Protein AF-S7MGR6-F1 (afdb_monomer)

Mean predicted aligned error: 19.04 Å

Structure (mmCIF, N/CA/C/O backbone):
data_AF-S7MGR6-F1
#
_entry.id   AF-S7MGR6-F1
#
loop_
_atom_site.group_PDB
_atom_site.id
_atom_site.type_symbol
_atom_site.label_atom_id
_atom_site.label_alt_id
_atom_site.label_comp_id
_atom_site.label_asym_id
_atom_site.label_entity_id
_atom_site.label_seq_id
_atom_site.pdbx_PDB_ins_code
_atom_site.Cartn_x
_atom_site.Cartn_y
_atom_site.Cartn_z
_atom_site.occupancy
_atom_site.B_iso_or_equiv
_atom_site.auth_seq_id
_atom_site.auth_comp_id
_atom_site.auth_asym_id
_atom_site.auth_atom_id
_atom_site.pdbx_PDB_model_num
ATOM 1 N N . MET A 1 1 ? 50.965 33.350 26.664 1.00 36.81 1 MET A N 1
ATOM 2 C CA . MET A 1 1 ? 51.340 32.105 25.962 1.00 36.81 1 MET A CA 1
ATOM 3 C C . MET A 1 1 ? 50.049 31.385 25.649 1.00 36.81 1 MET A C 1
ATOM 5 O O . MET A 1 1 ? 49.236 31.197 26.542 1.00 36.81 1 MET A O 1
ATOM 9 N N . SER A 1 2 ? 49.833 31.189 24.361 1.00 43.94 2 SER A N 1
ATOM 10 C CA . SER A 1 2 ? 48.567 30.986 23.668 1.00 43.94 2 SER A CA 1
ATOM 11 C C . SER A 1 2 ? 47.915 29.640 23.978 1.00 43.94 2 SER A C 1
ATOM 13 O O . SER A 1 2 ? 48.596 28.620 23.953 1.00 43.94 2 SER A O 1
ATOM 15 N N . VAL A 1 3 ? 46.600 29.635 24.196 1.00 42.81 3 VAL A N 1
ATOM 16 C CA . VAL A 1 3 ? 45.779 28.426 24.074 1.00 42.81 3 VAL A CA 1
ATOM 17 C C . VAL A 1 3 ? 44.835 28.680 22.910 1.00 42.81 3 VAL A C 1
ATOM 19 O O . VAL A 1 3 ? 44.055 29.630 22.931 1.00 42.81 3 VAL A O 1
ATOM 22 N N . SER A 1 4 ? 45.042 27.902 21.854 1.00 41.16 4 SER A N 1
ATOM 23 C CA . SER A 1 4 ? 44.355 27.983 20.575 1.00 41.16 4 SER A CA 1
ATOM 24 C C . SER A 1 4 ? 42.844 27.862 20.732 1.00 41.16 4 SER A C 1
ATOM 26 O O . SER A 1 4 ? 42.357 26.924 21.359 1.00 41.16 4 SER A O 1
ATOM 28 N N . ASN A 1 5 ? 42.127 28.772 20.077 1.00 40.69 5 ASN A N 1
ATOM 29 C CA . ASN A 1 5 ? 40.757 28.533 19.654 1.00 40.69 5 ASN A CA 1
ATOM 30 C C . ASN A 1 5 ? 40.778 27.344 18.682 1.00 40.69 5 ASN A C 1
ATOM 32 O O . ASN A 1 5 ? 41.432 27.413 17.642 1.00 40.69 5 ASN A O 1
ATOM 36 N N . GLN A 1 6 ? 40.121 26.248 19.051 1.00 48.22 6 GLN A N 1
ATOM 37 C CA . GLN A 1 6 ? 39.640 25.265 18.090 1.00 48.22 6 GLN A CA 1
ATOM 38 C C . GLN A 1 6 ? 38.185 25.614 17.819 1.00 48.22 6 GLN A C 1
ATOM 40 O O . GLN A 1 6 ? 37.335 25.484 18.700 1.00 48.22 6 GLN A O 1
ATOM 45 N N . ASP A 1 7 ? 37.950 26.122 16.615 1.00 42.91 7 ASP A N 1
ATOM 46 C CA . ASP A 1 7 ? 36.630 26.280 16.030 1.00 42.91 7 ASP A CA 1
ATOM 47 C C . ASP A 1 7 ? 35.948 24.905 16.004 1.00 42.91 7 ASP A C 1
ATOM 49 O O . ASP A 1 7 ? 36.397 23.979 15.327 1.00 42.91 7 ASP A O 1
ATOM 53 N N . LEU A 1 8 ? 34.899 24.755 16.810 1.00 47.44 8 LEU A N 1
ATOM 54 C CA . LEU A 1 8 ? 33.955 23.651 16.700 1.00 47.44 8 LEU A CA 1
ATOM 55 C C . LEU A 1 8 ? 32.917 24.069 15.657 1.00 47.44 8 LEU A C 1
ATOM 57 O O . LEU A 1 8 ? 32.054 24.898 15.944 1.00 47.44 8 LEU A O 1
ATOM 61 N N . ASP A 1 9 ? 33.045 23.518 14.450 1.00 44.47 9 ASP A N 1
ATOM 62 C CA . ASP A 1 9 ? 32.018 23.555 13.406 1.00 44.47 9 ASP A CA 1
ATOM 63 C C . ASP A 1 9 ? 30.677 23.050 13.978 1.00 44.47 9 ASP A C 1
ATOM 65 O O . ASP A 1 9 ? 30.620 21.912 14.455 1.00 44.47 9 ASP A O 1
ATOM 69 N N . PRO A 1 10 ? 29.588 23.841 13.948 1.00 49.19 10 PRO A N 1
ATOM 70 C CA . PRO A 1 10 ? 28.302 23.438 14.508 1.00 49.19 10 PRO A CA 1
ATOM 71 C C . PRO A 1 10 ? 27.343 22.852 13.456 1.00 49.19 10 PRO A C 1
ATOM 73 O O . PRO A 1 10 ? 26.135 22.984 13.620 1.00 49.19 10 PRO A O 1
ATOM 76 N N . ASP A 1 11 ? 27.841 22.235 12.378 1.00 50.16 11 ASP A N 1
ATOM 77 C CA . ASP A 1 11 ? 26.990 21.838 11.242 1.00 50.16 11 ASP A CA 1
ATOM 78 C C . ASP A 1 11 ? 27.287 20.423 10.714 1.00 50.16 11 ASP A C 1
ATOM 80 O O . ASP A 1 11 ? 27.671 20.214 9.566 1.00 50.16 11 ASP A O 1
ATOM 84 N N . SER A 1 12 ? 27.140 19.413 11.580 1.00 51.06 12 SER A N 1
ATOM 85 C CA . SER A 1 12 ? 27.026 18.013 11.127 1.00 51.06 12 SER A CA 1
ATOM 86 C C . SER A 1 12 ? 26.047 17.161 11.939 1.00 51.06 12 SER A C 1
ATOM 88 O O . SER A 1 12 ? 26.127 15.936 11.912 1.00 51.06 12 SER A O 1
ATOM 90 N N . THR A 1 13 ? 25.086 17.777 12.636 1.00 54.81 13 THR A N 1
ATOM 91 C CA . THR A 1 13 ? 23.885 17.041 13.056 1.00 54.81 13 THR A CA 1
ATOM 92 C C . THR A 1 13 ? 23.092 16.691 11.809 1.00 54.81 13 THR A C 1
ATOM 94 O O . THR A 1 13 ? 22.413 17.532 11.224 1.00 54.81 13 THR A O 1
ATOM 97 N N . THR A 1 14 ? 23.253 15.448 11.379 1.00 59.56 14 THR A N 1
ATOM 98 C CA . THR A 1 14 ? 22.501 14.803 10.313 1.00 59.56 14 THR A CA 1
ATOM 99 C C . THR A 1 14 ? 21.002 15.020 10.541 1.00 59.56 14 THR A C 1
ATOM 101 O O . THR A 1 14 ? 20.518 14.881 11.660 1.00 59.56 14 THR A O 1
ATOM 104 N N . ASP A 1 15 ? 20.262 15.398 9.494 1.00 59.12 15 ASP A N 1
ATOM 105 C CA . ASP A 1 15 ? 18.811 15.686 9.538 1.00 59.12 15 ASP A CA 1
ATOM 106 C C . ASP A 1 15 ? 18.011 14.533 10.204 1.00 59.12 15 ASP A C 1
ATOM 108 O O . ASP A 1 15 ? 16.996 14.761 10.862 1.00 59.12 15 ASP A O 1
ATOM 112 N N . GLU A 1 16 ? 18.549 13.306 10.129 1.00 61.75 16 GLU A N 1
ATOM 113 C CA . GLU A 1 16 ? 18.080 12.085 10.808 1.00 61.75 16 GLU A CA 1
ATOM 114 C C . GLU A 1 16 ? 18.142 12.134 12.351 1.00 61.75 16 GLU A C 1
ATOM 116 O O . GLU A 1 16 ? 17.256 11.597 13.023 1.00 61.75 16 GLU A O 1
ATOM 121 N N . ASP A 1 17 ? 19.129 12.807 12.949 1.00 63.66 17 ASP A N 1
ATOM 122 C CA . ASP A 1 17 ? 19.229 12.958 14.410 1.00 63.66 17 ASP A CA 1
ATOM 123 C C . ASP A 1 17 ? 18.172 13.940 14.929 1.00 63.66 17 ASP A C 1
ATOM 125 O O . ASP A 1 17 ? 17.599 13.763 16.007 1.00 63.66 17 ASP A O 1
ATOM 129 N N . ILE A 1 18 ? 17.864 14.967 14.132 1.00 72.06 18 ILE A N 1
ATOM 130 C CA . ILE A 1 18 ? 16.850 15.975 14.456 1.00 72.06 18 ILE A CA 1
ATOM 131 C C . ILE A 1 18 ? 15.449 15.369 14.356 1.00 72.06 18 ILE A C 1
ATOM 133 O O . ILE A 1 18 ? 14.597 15.663 15.199 1.00 72.06 18 ILE A O 1
ATOM 137 N N . THR A 1 19 ? 15.183 14.528 13.353 1.00 74.19 19 THR A N 1
ATOM 138 C CA . THR A 1 19 ? 13.904 13.810 13.244 1.00 74.19 19 THR A CA 1
ATOM 139 C C . THR A 1 19 ? 13.717 12.819 14.387 1.00 74.19 19 THR A C 1
ATOM 141 O O . THR A 1 19 ? 12.655 12.823 15.008 1.00 74.19 19 THR A O 1
ATOM 144 N N . THR A 1 20 ? 14.765 12.076 14.749 1.00 81.81 20 THR A N 1
ATOM 145 C CA . THR A 1 20 ? 14.730 11.128 15.875 1.00 81.81 20 THR A CA 1
ATOM 146 C C . THR A 1 20 ? 14.465 11.849 17.202 1.00 81.81 20 THR A C 1
ATOM 148 O O . THR A 1 20 ? 13.579 11.466 17.964 1.00 81.81 20 THR A O 1
ATOM 151 N N . ALA A 1 21 ? 15.150 12.970 17.455 1.00 86.56 21 ALA A N 1
ATOM 152 C CA . ALA A 1 21 ? 14.932 13.778 18.656 1.00 86.56 21 ALA A CA 1
ATOM 153 C C . ALA A 1 21 ? 13.525 14.406 18.713 1.00 86.56 21 ALA A C 1
ATOM 155 O O . ALA A 1 21 ? 12.940 14.539 19.790 1.00 86.56 21 ALA A O 1
ATOM 156 N N . LYS A 1 22 ? 12.954 14.795 17.564 1.00 86.19 22 LYS A N 1
ATOM 157 C CA . LYS A 1 22 ? 11.569 15.292 17.485 1.00 86.19 22 LYS A CA 1
ATOM 158 C C . LYS A 1 22 ? 10.559 14.200 17.822 1.00 86.19 22 LYS A C 1
ATOM 160 O O . LYS A 1 22 ? 9.624 14.472 18.569 1.00 86.19 22 LYS A O 1
ATOM 165 N N . GLU A 1 23 ? 10.743 12.990 17.305 1.00 88.25 23 GLU A N 1
ATOM 166 C CA . GLU A 1 23 ? 9.874 11.847 17.605 1.00 88.25 23 GLU A CA 1
ATOM 167 C C . GLU A 1 23 ? 9.938 11.456 19.086 1.00 88.25 23 GLU A C 1
ATOM 169 O O . GLU A 1 23 ? 8.896 11.255 19.712 1.00 88.25 23 GLU A O 1
ATOM 174 N N . GLU A 1 24 ? 11.130 11.453 19.690 1.00 89.69 24 GLU A N 1
ATOM 175 C CA . GLU A 1 24 ? 11.288 11.243 21.135 1.00 89.69 24 GLU A CA 1
ATOM 176 C C . GLU A 1 24 ? 10.573 12.317 21.967 1.00 89.69 24 GLU A C 1
ATOM 178 O O . GLU A 1 24 ? 9.924 12.003 22.969 1.00 89.69 24 GLU A O 1
ATOM 183 N N . LEU A 1 25 ? 10.654 13.586 21.554 1.00 91.50 25 LEU A N 1
ATOM 184 C CA . LEU A 1 25 ? 9.954 14.684 22.222 1.00 91.50 25 LEU A CA 1
ATOM 185 C C . LEU A 1 25 ? 8.434 14.564 22.098 1.00 91.50 25 LEU A C 1
ATOM 187 O O . LEU A 1 25 ? 7.738 14.786 23.087 1.00 91.50 25 LEU A O 1
ATOM 191 N N . ILE A 1 26 ? 7.922 14.196 20.921 1.00 91.94 26 ILE A N 1
ATOM 192 C CA . ILE A 1 26 ? 6.487 13.973 20.701 1.00 91.94 26 ILE A CA 1
ATOM 193 C C . ILE A 1 26 ? 5.995 12.842 21.601 1.00 91.94 26 ILE A C 1
ATOM 195 O O . ILE A 1 26 ? 5.038 13.036 22.347 1.00 91.94 26 ILE A O 1
ATOM 199 N N . LYS A 1 27 ? 6.702 11.711 21.622 1.00 93.38 27 LYS A N 1
ATOM 200 C CA . LYS A 1 27 ? 6.356 10.573 22.475 1.00 93.38 27 LYS A CA 1
ATOM 201 C C . LYS A 1 27 ? 6.348 10.948 23.959 1.00 93.38 27 LYS A C 1
ATOM 203 O O . LYS A 1 27 ? 5.405 10.639 24.680 1.00 93.38 27 LYS A O 1
ATOM 208 N N . LYS A 1 28 ? 7.371 11.673 24.417 1.00 92.12 28 LYS A N 1
ATOM 209 C CA . LYS A 1 28 ? 7.446 12.162 25.801 1.00 92.12 28 LYS A CA 1
ATOM 210 C C . LYS A 1 28 ? 6.302 13.122 26.136 1.00 92.12 28 LYS A C 1
ATOM 212 O O . LYS A 1 28 ? 5.788 13.113 27.252 1.00 92.12 28 LYS A O 1
ATOM 217 N N . CYS A 1 29 ? 5.916 13.966 25.184 1.00 90.25 29 CYS A N 1
ATOM 218 C CA . CYS A 1 29 ? 4.753 14.828 25.311 1.00 90.25 29 CYS A CA 1
ATOM 219 C C . CYS A 1 29 ? 3.468 14.003 25.459 1.00 90.25 29 CYS A C 1
ATOM 221 O O . CYS A 1 29 ? 2.710 14.262 26.387 1.00 90.25 29 CYS A O 1
ATOM 223 N N . GLU A 1 30 ? 3.238 13.007 24.604 1.00 91.50 30 GLU A N 1
ATOM 224 C CA . GLU A 1 30 ? 2.065 12.122 24.669 1.00 91.50 30 GLU A CA 1
ATOM 225 C C . GLU A 1 30 ? 1.965 11.381 26.010 1.00 91.50 30 GLU A C 1
ATOM 227 O O . GLU A 1 30 ? 0.900 11.364 26.626 1.00 91.50 30 GLU A O 1
ATOM 232 N N . GLU A 1 31 ? 3.079 10.833 26.503 1.00 92.75 31 GLU A N 1
ATOM 233 C CA . GLU A 1 31 ? 3.157 10.190 27.822 1.00 92.75 31 GLU A CA 1
ATOM 234 C C . GLU A 1 31 ? 2.790 11.174 28.944 1.00 92.75 31 GLU A C 1
ATOM 236 O O . GLU A 1 31 ? 1.933 10.886 29.777 1.00 92.75 31 GLU A O 1
ATOM 241 N N . MET A 1 32 ? 3.357 12.381 28.916 1.00 93.19 32 MET A N 1
ATOM 242 C CA . MET A 1 32 ? 3.063 13.425 29.901 1.00 93.19 32 MET A CA 1
ATOM 243 C C . MET A 1 32 ? 1.600 13.897 29.846 1.00 93.19 32 MET A C 1
ATOM 245 O O . MET A 1 32 ? 1.015 14.228 30.879 1.00 93.19 32 MET A O 1
ATOM 249 N N . TRP A 1 33 ? 0.991 13.932 28.656 1.00 91.19 33 TRP A N 1
ATOM 250 C CA . TRP A 1 33 ? -0.432 14.238 28.491 1.00 91.19 33 TRP A CA 1
ATOM 251 C C . TRP A 1 33 ? -1.317 13.149 29.100 1.00 91.19 33 TRP A C 1
ATOM 253 O O . TRP A 1 33 ? -2.279 13.470 29.797 1.00 91.19 33 TRP A O 1
ATOM 263 N N . LYS A 1 34 ? -0.963 11.877 28.899 1.00 92.50 34 LYS A N 1
ATOM 264 C CA . LYS A 1 34 ? -1.665 10.738 29.497 1.00 92.50 34 LYS A CA 1
ATOM 265 C C . LYS A 1 34 ? -1.593 10.762 31.026 1.00 92.50 34 LYS A C 1
ATOM 267 O O . LYS A 1 34 ? -2.620 10.615 31.687 1.00 92.50 34 LYS A O 1
ATOM 272 N N . ASP A 1 35 ? -0.413 11.035 31.580 1.00 92.25 35 ASP A N 1
ATOM 273 C CA . ASP A 1 35 ? -0.226 11.181 33.028 1.00 92.25 35 ASP A CA 1
ATOM 274 C C . ASP A 1 35 ? -1.076 12.335 33.593 1.00 92.25 35 ASP A C 1
ATOM 276 O O . ASP A 1 35 ? -1.637 12.236 34.687 1.00 92.25 35 ASP A O 1
ATOM 280 N N . LEU A 1 36 ? -1.217 13.434 32.841 1.00 93.00 36 LEU A N 1
ATOM 281 C CA . LEU A 1 36 ? -2.046 14.576 33.232 1.00 93.00 36 LEU A CA 1
ATOM 282 C C . LEU A 1 36 ? -3.548 14.240 33.230 1.00 93.00 36 LEU A C 1
ATOM 284 O O . LEU A 1 36 ? -4.275 14.688 34.122 1.00 93.00 36 LEU A O 1
ATOM 288 N N . GLU A 1 37 ? -4.018 13.457 32.257 1.00 92.94 37 GLU A N 1
ATOM 289 C CA . GLU A 1 37 ? -5.401 12.966 32.212 1.00 92.94 37 GLU A CA 1
ATOM 290 C C . GLU A 1 37 ? -5.712 12.044 33.396 1.00 92.94 37 GLU A C 1
ATOM 292 O O . GLU A 1 37 ? -6.731 12.222 34.072 1.00 92.94 37 GLU A O 1
ATOM 297 N N . GLU A 1 38 ? -4.812 11.109 33.702 1.00 92.75 38 GLU A N 1
ATOM 298 C CA . GLU A 1 38 ? -4.957 10.191 34.833 1.00 92.75 38 GLU A CA 1
ATOM 299 C C . GLU A 1 38 ? -4.945 10.942 36.173 1.00 92.75 38 GLU A C 1
ATOM 301 O O . GLU A 1 38 ? -5.799 10.717 37.037 1.00 92.75 38 GLU A O 1
ATOM 306 N N . LEU A 1 39 ? -4.053 11.924 36.321 1.00 93.62 39 LEU A N 1
ATOM 307 C CA . LEU A 1 39 ? -3.992 12.789 37.497 1.00 93.62 39 LEU A CA 1
ATOM 308 C C . LEU A 1 39 ? -5.261 13.644 37.656 1.00 93.62 39 LEU A C 1
ATOM 310 O O . LEU A 1 39 ? -5.761 13.804 38.772 1.00 93.62 39 LEU A O 1
ATOM 314 N N . SER A 1 40 ? -5.821 14.160 36.559 1.00 93.00 40 SER A N 1
ATOM 315 C CA . SER A 1 40 ? -7.093 14.895 36.562 1.00 93.00 40 SER A CA 1
ATOM 316 C C . SER A 1 40 ? -8.253 14.023 37.057 1.00 93.00 40 SER A C 1
ATOM 318 O O . SER A 1 40 ? -9.028 14.445 37.926 1.00 93.00 40 SER A O 1
ATOM 320 N N . LEU A 1 41 ? -8.332 12.778 36.572 1.00 94.69 41 LEU A N 1
ATOM 321 C CA . LEU A 1 41 ? -9.324 11.799 37.016 1.00 94.69 41 LEU A CA 1
ATOM 322 C C . LEU A 1 41 ? -9.186 11.509 38.517 1.00 94.69 41 LEU A C 1
ATOM 324 O O . LEU A 1 41 ? -10.181 11.537 39.247 1.00 94.69 41 LEU A O 1
ATOM 328 N N . LEU A 1 42 ? -7.956 11.296 38.990 1.00 95.00 42 LEU A N 1
ATOM 329 C CA . LEU A 1 42 ? -7.672 11.025 40.399 1.00 95.00 42 LEU A CA 1
ATOM 330 C C . LEU A 1 42 ? -8.081 12.202 41.296 1.00 95.00 42 LEU A C 1
ATOM 332 O O . LEU A 1 42 ? -8.710 12.014 42.337 1.00 95.00 42 LEU A O 1
ATOM 336 N N . ILE A 1 43 ? -7.784 13.436 40.877 1.00 95.31 43 ILE A N 1
ATOM 337 C CA . ILE A 1 43 ? -8.191 14.651 41.596 1.00 95.31 43 ILE A CA 1
ATOM 338 C C . ILE A 1 43 ? -9.715 14.748 41.685 1.00 95.31 43 ILE A C 1
ATOM 340 O O . ILE A 1 43 ? -10.243 15.124 42.735 1.00 95.31 43 ILE A O 1
ATOM 344 N N . MET A 1 44 ? -10.431 14.432 40.604 1.00 95.50 44 MET A N 1
ATOM 345 C CA . MET A 1 44 ? -11.893 14.431 40.609 1.00 95.50 44 MET A CA 1
ATOM 346 C C . MET A 1 44 ? -12.440 13.404 41.607 1.00 95.50 44 MET A C 1
ATOM 348 O O . MET A 1 44 ? -13.289 13.756 42.425 1.00 95.50 44 MET A O 1
ATOM 352 N N . GLN A 1 45 ? -11.907 12.178 41.611 1.00 95.31 45 GLN A N 1
ATOM 353 C CA . GLN A 1 45 ? -12.297 11.137 42.569 1.00 95.31 45 GLN A CA 1
ATOM 354 C C . GLN A 1 45 ? -12.032 11.560 44.017 1.00 95.31 45 GLN A C 1
ATOM 356 O O . GLN A 1 45 ? -12.920 11.451 44.860 1.00 95.31 45 GLN A O 1
ATOM 361 N N . VAL A 1 46 ? -10.849 12.111 44.308 1.00 96.31 46 VAL A N 1
ATOM 362 C CA . VAL A 1 46 ? -10.508 12.610 45.649 1.00 96.31 46 VAL A CA 1
ATOM 363 C C . VAL A 1 46 ? -11.472 13.712 46.085 1.00 96.31 46 VAL A C 1
ATOM 365 O O . VAL A 1 46 ? -11.914 13.715 47.233 1.00 96.31 46 VAL A O 1
ATOM 368 N N . LYS A 1 47 ? -11.847 14.632 45.188 1.00 95.31 47 LYS A N 1
ATOM 369 C CA . LYS A 1 47 ? -12.836 15.679 45.488 1.00 95.31 47 LYS A CA 1
ATOM 370 C C . LYS A 1 47 ? -14.212 15.092 45.806 1.00 95.31 47 LYS A C 1
ATOM 372 O O . LYS A 1 47 ? -14.811 15.518 46.791 1.00 95.31 47 LYS A O 1
ATOM 377 N N . CYS A 1 48 ? -14.685 14.119 45.024 1.00 94.56 48 CYS A N 1
ATOM 378 C CA . CYS A 1 48 ? -15.947 13.418 45.282 1.00 94.56 48 CYS A CA 1
ATOM 379 C C . CYS A 1 48 ? -15.928 12.716 46.645 1.00 94.56 48 CYS A C 1
ATOM 381 O O . CYS A 1 48 ? -16.789 12.982 47.478 1.00 94.56 48 CYS A O 1
ATOM 383 N N . LEU A 1 49 ? -14.892 11.921 46.923 1.00 94.88 49 LEU A N 1
ATOM 384 C CA . LEU A 1 49 ? -14.744 11.203 48.192 1.00 94.88 49 LEU A CA 1
ATOM 385 C C . LEU A 1 49 ? -14.616 12.150 49.391 1.00 94.88 49 LEU A C 1
ATOM 387 O O . LEU A 1 49 ? -15.162 11.888 50.459 1.00 94.88 49 LEU A O 1
ATOM 391 N N . THR A 1 50 ? -13.923 13.280 49.228 1.00 95.56 50 THR A N 1
ATOM 392 C CA . THR A 1 50 ? -13.817 14.302 50.281 1.00 95.56 50 THR A CA 1
ATOM 393 C C . THR A 1 50 ? -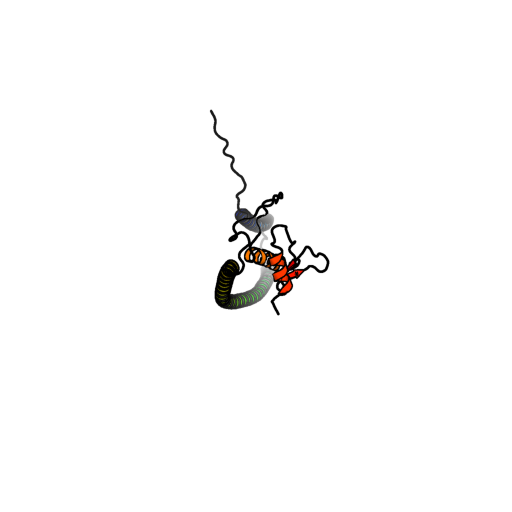15.176 14.943 50.563 1.00 95.56 50 THR A C 1
ATOM 395 O O . THR A 1 50 ? -15.509 15.195 51.723 1.00 95.56 50 THR A O 1
ATOM 398 N N . ALA A 1 51 ? -15.977 15.192 49.521 1.00 93.00 51 ALA A N 1
ATOM 399 C CA . ALA A 1 51 ? -17.332 15.708 49.667 1.00 93.00 51 ALA A CA 1
ATOM 400 C C . ALA A 1 51 ? -18.238 14.698 50.386 1.00 93.00 51 ALA A C 1
ATOM 402 O O . ALA A 1 51 ? -18.887 15.078 51.361 1.00 93.00 51 ALA A O 1
ATOM 403 N N . GLU A 1 52 ? -18.206 13.423 49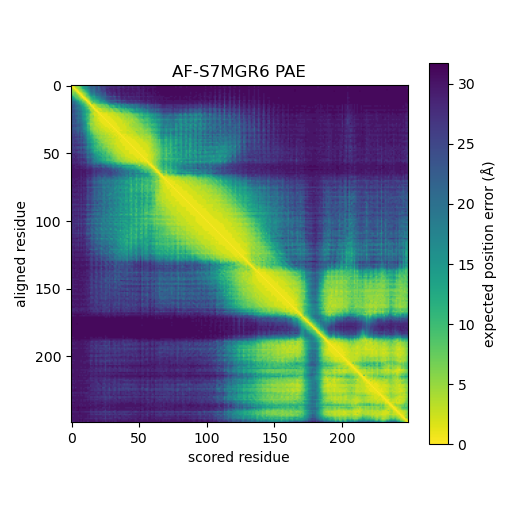.989 1.00 93.94 52 GLU A N 1
ATOM 404 C CA . GLU A 1 52 ? -18.933 12.339 50.663 1.00 93.94 52 GLU A CA 1
ATOM 405 C C . GLU A 1 52 ? -18.532 12.233 52.135 1.00 93.94 52 GLU A C 1
ATOM 407 O O . GLU A 1 52 ? -19.388 12.284 53.011 1.00 93.94 52 GLU A O 1
ATOM 412 N N . LEU A 1 53 ? -17.233 12.176 52.449 1.00 91.88 53 LEU A N 1
ATOM 413 C CA . LEU A 1 53 ? -16.751 12.104 53.832 1.00 91.88 53 LEU A CA 1
ATOM 414 C C . LEU A 1 53 ? -17.243 13.297 54.660 1.00 91.88 53 LEU A C 1
ATOM 416 O O . LEU A 1 53 ? -17.705 13.130 55.788 1.00 91.88 53 LEU A O 1
ATOM 420 N N . SER A 1 54 ? -17.205 14.502 54.086 1.00 90.81 54 SER A N 1
ATOM 421 C CA . SER A 1 54 ? -17.717 15.704 54.747 1.00 90.81 54 SER A CA 1
ATOM 422 C C . SER A 1 54 ? -19.233 15.668 54.980 1.00 90.81 54 SER A C 1
ATOM 424 O O . SER A 1 54 ? -19.714 16.294 55.927 1.00 90.81 54 SER A O 1
ATOM 426 N N . GLN A 1 55 ? -19.981 14.950 54.136 1.00 89.69 55 GLN A N 1
ATOM 427 C CA . GLN A 1 55 ? -21.412 14.710 54.301 1.00 89.69 55 GLN A CA 1
ATOM 428 C C . GLN A 1 55 ? -21.659 13.700 55.426 1.00 89.69 55 GLN A C 1
ATOM 430 O O . GLN A 1 55 ? -22.386 14.024 56.364 1.00 89.69 55 GLN A O 1
ATOM 435 N N . TRP A 1 56 ? -20.977 12.550 55.404 1.00 86.12 56 TRP A N 1
ATOM 436 C CA . TRP A 1 56 ? -21.057 11.526 56.454 1.00 86.12 56 TRP A CA 1
ATOM 437 C C . TRP A 1 56 ? -20.700 12.072 57.840 1.00 86.12 56 TRP A C 1
ATOM 439 O O . TRP A 1 56 ? -21.270 11.662 58.843 1.00 86.12 56 TRP A O 1
ATOM 449 N N . GLN A 1 57 ? -19.773 13.031 57.914 1.00 86.25 57 GLN A N 1
ATOM 450 C CA . GLN A 1 57 ? -19.384 13.664 59.175 1.00 86.25 57 GLN A CA 1
ATOM 451 C C . GLN A 1 57 ? -20.442 14.644 59.720 1.00 86.25 57 GLN A C 1
ATOM 453 O O . GLN A 1 57 ? -20.424 14.963 60.910 1.00 86.25 57 GLN A O 1
ATOM 458 N N . LYS A 1 58 ? -21.338 15.153 58.864 1.00 86.56 58 LYS A N 1
ATOM 459 C CA . LYS A 1 58 ? -22.425 16.077 59.235 1.00 86.56 58 LYS A CA 1
ATOM 460 C C . LYS A 1 58 ? -23.745 15.363 59.508 1.00 86.56 58 LYS A C 1
ATOM 462 O O . LYS A 1 58 ? -24.566 15.905 60.247 1.00 86.56 58 LYS A O 1
ATOM 467 N N . GLU A 1 59 ? -23.963 14.196 58.913 1.00 84.50 59 GLU A N 1
ATOM 468 C CA . GLU A 1 59 ? -25.144 13.380 59.177 1.00 84.50 59 GLU A CA 1
ATOM 469 C C . GLU A 1 59 ? -25.098 12.807 60.599 1.00 84.50 59 GLU A C 1
ATOM 471 O O . GLU A 1 59 ? -24.149 12.146 61.018 1.00 84.50 59 GLU A O 1
ATOM 476 N N . THR A 1 60 ? -26.141 13.086 61.378 1.00 73.88 60 THR A N 1
ATOM 477 C CA . THR A 1 60 ? -26.367 12.414 62.659 1.00 73.88 60 THR A CA 1
ATOM 478 C C . THR A 1 60 ? -26.881 10.998 62.397 1.00 73.88 60 THR A C 1
ATOM 480 O O . THR A 1 60 ? -27.761 10.861 61.547 1.00 73.88 60 THR A O 1
ATOM 483 N N . PRO A 1 61 ? -26.425 9.963 63.131 1.00 74.12 61 PRO A N 1
ATOM 484 C CA . PRO A 1 61 ? -26.908 8.599 62.932 1.00 74.12 61 PRO A CA 1
ATOM 485 C C . PRO A 1 61 ? -28.430 8.539 63.088 1.00 74.12 61 PRO A C 1
ATOM 487 O O . PRO A 1 61 ? -28.957 8.920 64.138 1.00 74.12 61 PRO A O 1
ATOM 490 N N . GLU A 1 62 ? -29.137 8.063 62.064 1.00 66.81 62 GLU A N 1
ATOM 491 C CA . GLU A 1 62 ? -30.571 7.812 62.169 1.00 66.81 62 GLU A CA 1
ATOM 492 C C . GLU A 1 62 ? -30.816 6.710 63.207 1.00 66.81 62 GLU A C 1
ATOM 494 O O . GLU A 1 62 ? -30.343 5.577 63.089 1.00 66.81 62 GLU A O 1
ATOM 499 N N . ILE A 1 63 ? -31.529 7.056 64.279 1.00 70.44 63 ILE A N 1
ATOM 500 C CA . ILE A 1 63 ? -31.891 6.108 65.331 1.00 70.44 63 ILE A CA 1
ATOM 501 C C . ILE A 1 63 ? -32.977 5.195 64.760 1.00 70.44 63 ILE A C 1
ATOM 503 O O . ILE A 1 63 ? -34.052 5.669 64.393 1.00 70.44 63 ILE A O 1
ATOM 507 N N . LEU A 1 64 ? -32.707 3.889 64.701 1.00 66.12 64 LEU A N 1
ATOM 508 C CA . LEU A 1 64 ? -33.664 2.902 64.201 1.00 66.12 64 LEU A CA 1
ATOM 509 C C . LEU A 1 64 ? -34.981 2.971 64.999 1.00 66.12 64 LEU A C 1
ATOM 511 O O . LEU A 1 64 ? -34.960 2.824 66.227 1.00 66.12 64 LEU A O 1
ATOM 515 N N . PRO A 1 65 ? -36.134 3.164 64.332 1.00 67.06 65 PRO A N 1
ATOM 516 C CA . PRO A 1 65 ? -37.429 3.103 64.992 1.00 67.06 65 PRO A CA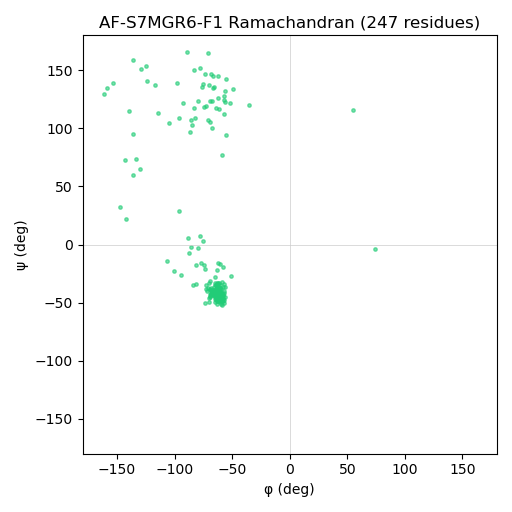 1
ATOM 517 C C . PRO A 1 65 ? -37.641 1.696 65.557 1.00 67.06 65 PRO A C 1
ATOM 519 O O . PRO A 1 65 ? -37.573 0.722 64.819 1.00 67.06 65 PRO A O 1
ATOM 522 N N . LEU A 1 66 ? -37.945 1.569 66.851 1.00 73.50 66 LEU A N 1
ATOM 523 C CA . LEU A 1 66 ? -38.167 0.265 67.500 1.00 73.50 66 LEU A CA 1
ATOM 524 C C . LEU A 1 66 ? -39.536 -0.368 67.159 1.00 73.50 66 LEU A C 1
ATOM 526 O O . LEU A 1 66 ? -39.903 -1.398 67.718 1.00 73.50 66 LEU A O 1
ATOM 530 N N . ASN A 1 67 ? -40.320 0.274 66.286 1.00 81.94 67 ASN A N 1
ATOM 531 C CA . ASN A 1 67 ? -41.623 -0.212 65.848 1.00 81.94 67 ASN A CA 1
ATOM 532 C C . ASN A 1 67 ? -41.443 -1.233 64.714 1.00 81.94 67 ASN A C 1
ATOM 534 O O . ASN A 1 67 ? -40.961 -0.891 63.634 1.00 81.94 67 ASN A O 1
ATOM 538 N N . GLU A 1 68 ? -41.867 -2.472 64.961 1.00 84.69 68 GLU A N 1
ATOM 539 C CA . GLU A 1 68 ? -41.729 -3.607 64.045 1.00 84.69 68 GLU A CA 1
ATOM 540 C C . GLU A 1 68 ? -42.387 -3.371 62.676 1.00 84.69 68 GLU A C 1
ATOM 542 O O . GLU A 1 68 ? -41.813 -3.734 61.650 1.00 84.69 68 GLU A O 1
ATOM 547 N N . GLU A 1 69 ? -43.533 -2.687 62.623 1.00 88.06 69 GLU A N 1
ATOM 548 C CA . GLU A 1 69 ? -44.209 -2.381 61.355 1.00 88.06 69 GLU A CA 1
ATOM 549 C C . GLU A 1 69 ? -43.379 -1.417 60.492 1.00 88.06 69 GLU A C 1
ATOM 551 O O . GLU A 1 69 ? -43.198 -1.646 59.295 1.00 88.06 69 GLU A O 1
ATOM 556 N N . VAL A 1 70 ? -42.798 -0.391 61.123 1.00 86.06 70 VAL A N 1
ATOM 557 C CA . VAL A 1 70 ? -41.943 0.609 60.462 1.00 86.06 70 VAL A CA 1
ATOM 558 C C . VAL A 1 70 ? -40.644 -0.030 59.956 1.00 86.06 70 VAL A C 1
ATOM 560 O O . VAL A 1 70 ? -40.194 0.266 58.849 1.00 86.06 70 VAL A O 1
ATOM 563 N N . LEU A 1 71 ? -40.070 -0.957 60.728 1.00 86.44 71 LEU A N 1
ATOM 564 C CA . LEU A 1 71 ? -38.875 -1.723 60.356 1.00 86.44 71 LEU A CA 1
ATOM 565 C C . LEU A 1 71 ? -39.116 -2.607 59.126 1.00 86.44 71 LEU A C 1
ATOM 567 O O . LEU A 1 71 ? -38.285 -2.647 58.218 1.00 86.44 71 LEU A O 1
ATOM 571 N N . VAL A 1 72 ? -40.267 -3.282 59.059 1.00 89.75 72 VAL A N 1
ATOM 572 C CA . VAL A 1 72 ? -40.637 -4.116 57.905 1.00 89.75 72 VAL A CA 1
ATOM 573 C C . VAL A 1 72 ? -40.865 -3.266 56.655 1.00 89.75 72 VAL A C 1
ATOM 575 O O . VAL A 1 72 ? -40.453 -3.670 55.565 1.00 89.75 72 VAL A O 1
ATOM 578 N N . THR A 1 73 ? -41.509 -2.100 56.777 1.00 89.25 73 THR A N 1
ATOM 579 C CA . THR A 1 73 ? -41.702 -1.198 55.631 1.00 89.25 73 THR A CA 1
ATOM 580 C C . THR A 1 73 ? -40.383 -0.621 55.133 1.00 89.25 73 THR A C 1
ATOM 582 O O . THR A 1 73 ? -40.143 -0.660 53.928 1.00 89.25 73 THR A O 1
ATOM 585 N N . LEU A 1 74 ? -39.506 -0.185 56.044 1.00 88.62 74 LEU A N 1
ATOM 586 C CA . LEU A 1 74 ? -38.187 0.345 55.703 1.00 88.62 74 LEU A CA 1
ATOM 587 C C . LEU A 1 74 ? -37.328 -0.727 55.022 1.00 88.62 74 LEU A C 1
ATOM 589 O O . LEU A 1 74 ? -36.793 -0.495 53.946 1.00 88.62 74 LEU A O 1
ATOM 593 N N . GLY A 1 75 ? -37.273 -1.940 55.582 1.00 89.75 75 GLY A N 1
ATOM 594 C CA . GLY A 1 75 ? -36.538 -3.049 54.972 1.00 89.75 75 GLY A CA 1
ATOM 595 C C . GLY A 1 75 ? -37.033 -3.372 53.558 1.00 89.75 75 GLY A C 1
ATOM 596 O O . GLY A 1 75 ? -36.227 -3.547 52.648 1.00 89.75 75 GLY A O 1
ATOM 597 N N . LYS A 1 76 ? -38.356 -3.402 53.337 1.00 94.75 76 LYS A N 1
ATOM 598 C CA . LYS A 1 76 ? -38.929 -3.596 51.994 1.00 94.75 76 LYS A CA 1
ATOM 599 C C . LYS A 1 76 ? -38.528 -2.485 51.026 1.00 94.75 76 LYS A C 1
ATOM 601 O O . LYS A 1 76 ? -38.241 -2.793 49.873 1.00 94.75 76 LYS A O 1
ATOM 606 N N . GLU A 1 77 ? -38.534 -1.232 51.468 1.00 94.56 77 GLU A N 1
ATOM 607 C CA . GLU A 1 77 ? -38.126 -0.092 50.646 1.00 94.56 77 GLU A CA 1
ATOM 608 C C . GLU A 1 77 ? -36.646 -0.185 50.254 1.00 94.56 77 GLU A C 1
ATOM 610 O O . GLU A 1 77 ? -36.322 -0.096 49.070 1.00 94.56 77 GLU A O 1
ATOM 615 N N . GLU A 1 78 ? -35.763 -0.466 51.211 1.00 93.12 78 GLU A N 1
ATOM 616 C CA . GLU A 1 78 ? -34.325 -0.610 50.963 1.00 93.12 78 GLU A CA 1
ATOM 617 C C . GLU A 1 78 ? -34.016 -1.789 50.028 1.00 93.12 78 GLU A C 1
ATOM 619 O O . GLU A 1 78 ? -33.234 -1.654 49.088 1.00 93.12 78 GLU A O 1
ATOM 624 N N . PHE A 1 79 ? -34.699 -2.930 50.186 1.00 96.50 79 PHE A N 1
ATOM 625 C CA . PHE A 1 79 ? -34.565 -4.042 49.237 1.00 96.50 79 PHE A CA 1
ATOM 626 C C . PHE A 1 79 ? -35.089 -3.700 47.837 1.00 96.50 79 PHE A C 1
ATOM 628 O O . PHE A 1 79 ? -34.553 -4.200 46.848 1.00 96.50 79 PHE A O 1
ATOM 635 N N . GLN A 1 80 ? -36.125 -2.863 47.724 1.00 97.12 80 GLN A N 1
ATOM 636 C CA . GLN A 1 80 ? -36.622 -2.397 46.427 1.00 97.12 80 GLN A CA 1
ATOM 637 C C . GLN A 1 80 ? -35.626 -1.452 45.748 1.00 97.12 80 GLN A C 1
ATOM 639 O O . GLN A 1 80 ? -35.375 -1.630 44.555 1.00 97.12 80 GLN A O 1
ATOM 644 N N . LYS A 1 81 ? -35.023 -0.515 46.495 1.00 96.88 81 LYS A N 1
ATOM 645 C CA . LYS A 1 81 ? -33.944 0.358 45.998 1.00 96.88 81 LYS A CA 1
ATOM 646 C C . LYS A 1 81 ? -32.758 -0.472 45.519 1.00 96.88 81 LYS A C 1
ATOM 648 O O . LYS A 1 81 ? -32.389 -0.385 44.354 1.00 96.88 81 LYS A O 1
ATOM 653 N N . LEU A 1 82 ? -32.267 -1.384 46.363 1.00 96.88 82 LEU A N 1
ATOM 654 C CA . LEU A 1 82 ? -31.157 -2.272 46.016 1.00 96.88 82 LEU A CA 1
ATOM 655 C C . LEU A 1 82 ? -31.454 -3.110 44.766 1.00 96.88 82 LEU A C 1
ATOM 657 O O . LEU A 1 82 ? -30.588 -3.281 43.912 1.00 96.88 82 LEU A O 1
ATOM 661 N N . ARG A 1 83 ? -32.679 -3.632 44.632 1.00 97.69 83 ARG A N 1
ATOM 662 C CA . ARG A 1 83 ? -33.087 -4.378 43.436 1.00 97.69 83 ARG A CA 1
ATOM 663 C C . ARG A 1 83 ? -33.026 -3.506 42.183 1.00 97.69 83 ARG A C 1
ATOM 665 O O . ARG A 1 83 ? -32.524 -3.973 41.166 1.00 97.69 83 ARG A O 1
ATOM 672 N N . HIS A 1 84 ? -33.520 -2.272 42.264 1.00 97.69 84 HIS A N 1
ATOM 673 C CA . HIS A 1 84 ? -33.487 -1.333 41.147 1.00 97.69 84 HIS A CA 1
ATOM 674 C C . HIS A 1 84 ? -32.049 -0.979 40.745 1.00 97.69 84 HIS A C 1
ATOM 676 O O . HIS A 1 84 ? -31.706 -1.056 39.566 1.00 97.69 84 HIS A O 1
ATOM 682 N N . ASP A 1 85 ? -31.189 -0.687 41.721 1.00 97.50 85 ASP A N 1
ATOM 683 C CA . ASP A 1 85 ? -29.780 -0.366 41.480 1.00 97.50 85 ASP A CA 1
ATOM 684 C C . ASP A 1 85 ? -29.036 -1.541 40.832 1.00 97.50 85 ASP A C 1
ATOM 686 O O . ASP A 1 85 ? -28.302 -1.362 39.858 1.00 97.50 85 ASP A O 1
ATOM 690 N N . LEU A 1 86 ? -29.269 -2.769 41.309 1.00 98.00 86 LEU A N 1
ATOM 691 C CA . LEU A 1 86 ? -28.687 -3.972 40.710 1.00 98.00 86 LEU A CA 1
ATOM 692 C C . LEU A 1 86 ? -29.160 -4.196 39.270 1.00 98.00 86 LEU A C 1
ATOM 694 O O . LEU A 1 86 ? -28.371 -4.632 38.434 1.00 98.00 86 LEU A O 1
ATOM 698 N N . GLU A 1 87 ? -30.417 -3.888 38.963 1.00 98.44 87 GLU A N 1
ATOM 699 C CA . GLU A 1 87 ? -30.988 -4.015 37.619 1.00 98.44 87 GLU A CA 1
ATOM 700 C C . GLU A 1 87 ? -30.395 -2.976 36.646 1.00 98.44 87 GLU A C 1
ATOM 702 O O . GLU A 1 87 ? -30.063 -3.306 35.500 1.00 98.44 87 GLU A O 1
ATOM 707 N N . LEU A 1 88 ? -30.155 -1.748 37.122 1.00 97.88 88 LEU A N 1
ATOM 708 C CA . LEU A 1 88 ? -29.430 -0.708 36.384 1.00 97.88 88 LEU A CA 1
ATOM 709 C C . LEU A 1 88 ? -27.976 -1.112 36.110 1.00 97.88 88 LEU A C 1
ATOM 711 O O . LEU A 1 88 ? -27.490 -0.979 34.980 1.00 97.88 88 LEU A O 1
ATOM 715 N N . VAL A 1 89 ? -27.282 -1.642 37.121 1.00 97.81 89 VAL A N 1
ATOM 716 C CA . VAL A 1 89 ? -25.904 -2.132 36.973 1.00 97.81 89 VAL A CA 1
ATOM 717 C C . VAL A 1 89 ? -25.853 -3.302 35.993 1.00 97.81 89 VAL A C 1
ATOM 719 O O . VAL A 1 89 ? -25.011 -3.298 35.094 1.00 97.81 89 VAL A O 1
ATOM 722 N N . LEU A 1 90 ? -26.776 -4.262 36.095 1.00 98.12 90 LEU A N 1
ATOM 723 C CA . LEU A 1 90 ? -26.871 -5.387 35.162 1.00 98.12 90 LEU A CA 1
ATOM 724 C C . LEU A 1 90 ? -27.058 -4.913 33.721 1.00 98.12 90 LEU A C 1
ATOM 726 O O . LEU A 1 90 ? -26.309 -5.339 32.845 1.00 98.12 90 LEU A O 1
ATOM 730 N N . SER A 1 91 ? -27.991 -3.989 33.488 1.00 98.06 91 SER A N 1
ATOM 731 C CA . SER A 1 91 ? -28.253 -3.424 32.156 1.00 98.06 91 SER A CA 1
ATOM 732 C C . SER A 1 91 ? -27.027 -2.691 31.596 1.00 98.06 91 SER A C 1
ATOM 734 O O . SER A 1 91 ? -26.686 -2.803 30.414 1.00 98.06 91 SER A O 1
ATOM 736 N N . THR A 1 92 ? -26.302 -1.976 32.458 1.00 97.38 92 THR A N 1
ATOM 737 C CA . THR A 1 92 ? -25.061 -1.282 32.085 1.00 97.38 92 THR A CA 1
ATOM 738 C C . THR A 1 92 ? -23.947 -2.266 31.727 1.00 97.38 92 THR A C 1
ATOM 740 O O . THR A 1 92 ? -23.226 -2.059 30.755 1.00 97.38 92 THR A O 1
ATOM 743 N N . ILE A 1 93 ? -23.793 -3.353 32.485 1.00 96.81 93 ILE A N 1
ATOM 744 C CA . ILE A 1 93 ? -22.785 -4.383 32.200 1.00 96.81 93 ILE A CA 1
ATOM 745 C C . ILE A 1 93 ? -23.138 -5.139 30.916 1.00 96.81 93 ILE A C 1
ATOM 747 O O . ILE A 1 93 ? -22.264 -5.366 30.085 1.00 96.81 93 ILE A O 1
ATOM 751 N N . GLN A 1 94 ? -24.407 -5.494 30.721 1.00 98.38 94 GLN A N 1
ATOM 752 C CA . GLN A 1 94 ? -24.871 -6.190 29.520 1.00 98.38 94 GLN A CA 1
ATOM 753 C C . GLN A 1 94 ? -24.648 -5.359 28.254 1.00 98.38 94 GLN A C 1
ATOM 755 O O . GLN A 1 94 ? -24.076 -5.865 27.293 1.00 98.38 94 GLN A O 1
ATOM 760 N N . SER A 1 95 ? -25.020 -4.076 28.266 1.00 97.88 95 SER A N 1
ATOM 761 C CA . SER A 1 95 ? -24.771 -3.183 27.124 1.00 97.88 95 SER A CA 1
ATOM 762 C C . SER A 1 95 ? -23.278 -2.987 26.843 1.00 97.88 95 SER A C 1
ATOM 764 O O . SER A 1 95 ? -22.870 -2.996 25.683 1.00 97.88 95 SER A O 1
ATOM 766 N N . LYS A 1 96 ? -22.439 -2.876 27.883 1.00 98.25 96 LYS A N 1
ATOM 767 C CA . LYS A 1 96 ? -20.976 -2.843 27.719 1.00 98.25 96 LYS A CA 1
ATOM 768 C C . LYS A 1 96 ? -20.430 -4.137 27.116 1.00 98.25 96 LYS A C 1
ATOM 770 O O . LYS A 1 96 ? -19.569 -4.065 26.247 1.00 98.25 96 LYS A O 1
ATOM 775 N N . ASN A 1 97 ? -20.922 -5.295 27.550 1.00 98.44 97 ASN A N 1
ATOM 776 C CA . ASN A 1 97 ? -20.494 -6.584 27.010 1.00 98.44 97 ASN A CA 1
ATOM 777 C C . ASN A 1 97 ? -20.876 -6.749 25.538 1.00 98.44 97 ASN A C 1
ATOM 779 O O . ASN A 1 97 ? -20.054 -7.232 24.764 1.00 98.44 97 ASN A O 1
ATOM 783 N N . GLU A 1 98 ? -22.084 -6.336 25.146 1.00 98.44 98 GLU A N 1
ATOM 784 C CA . GLU A 1 98 ? -22.495 -6.398 23.739 1.00 98.44 98 GLU A CA 1
ATOM 785 C C . GLU A 1 98 ? -21.603 -5.499 22.881 1.00 98.44 98 GLU A C 1
ATOM 787 O O . GLU A 1 98 ? -21.053 -5.950 21.882 1.00 98.44 98 GLU A O 1
ATOM 792 N N . LYS A 1 99 ? -21.341 -4.270 23.344 1.00 98.19 99 LYS A N 1
ATOM 793 C CA . LYS A 1 99 ? -20.414 -3.364 22.662 1.00 98.19 99 LYS A CA 1
ATOM 794 C C . LYS A 1 99 ? -19.015 -3.968 22.515 1.00 98.19 99 LYS A C 1
ATOM 796 O O . LYS A 1 99 ? -18.460 -3.940 21.428 1.00 98.19 99 LYS A O 1
ATOM 801 N N . LEU A 1 100 ? -18.451 -4.545 23.578 1.00 98.44 100 LEU A N 1
ATOM 802 C CA . LEU A 1 100 ? -17.129 -5.182 23.514 1.00 98.44 100 LEU A CA 1
ATOM 803 C C . LEU A 1 100 ? -17.087 -6.342 22.517 1.00 98.44 100 LEU A C 1
ATOM 805 O O . LEU A 1 100 ? -16.068 -6.562 21.871 1.00 98.44 100 LEU A O 1
ATOM 809 N N . LYS A 1 101 ? -18.184 -7.085 22.386 1.00 98.44 101 LYS A N 1
ATOM 810 C CA . LYS A 1 101 ? -18.293 -8.175 21.420 1.00 98.44 101 LYS A CA 1
ATOM 811 C C . LYS A 1 101 ? -18.323 -7.651 19.982 1.00 98.44 101 LYS A C 1
ATOM 813 O O . LYS A 1 101 ? -17.637 -8.211 19.133 1.00 98.44 101 LYS A O 1
ATOM 818 N N . GLU A 1 102 ? -19.062 -6.574 19.725 1.00 98.44 102 GLU A N 1
ATOM 819 C CA . GLU A 1 102 ? -19.046 -5.892 18.426 1.00 98.44 102 GLU A CA 1
ATOM 820 C C . GLU A 1 102 ? -17.664 -5.300 18.111 1.00 98.44 102 GLU A C 1
ATOM 822 O O . GLU A 1 102 ? -17.190 -5.407 16.982 1.00 98.44 102 GLU A O 1
ATOM 827 N N . ASP A 1 103 ? -17.011 -4.676 19.097 1.00 98.38 103 ASP A N 1
ATOM 828 C CA . ASP A 1 103 ? -15.660 -4.121 18.967 1.00 98.38 103 ASP A CA 1
ATOM 829 C C . ASP A 1 103 ? -14.659 -5.235 18.605 1.00 98.38 103 ASP A C 1
ATOM 831 O O . ASP A 1 103 ? -13.906 -5.093 17.643 1.00 98.38 103 ASP A O 1
ATOM 835 N N . LEU A 1 104 ? -14.721 -6.376 19.303 1.00 98.44 104 LEU A N 1
ATOM 836 C CA . LEU A 1 104 ? -13.883 -7.550 19.046 1.00 98.44 104 LEU A CA 1
ATOM 837 C C . LEU A 1 104 ? -14.080 -8.110 17.630 1.00 98.44 104 LEU A C 1
ATOM 839 O O . LEU A 1 104 ? -13.110 -8.456 16.961 1.00 98.44 104 LEU A O 1
ATOM 843 N N . GLU A 1 105 ? -15.327 -8.209 17.163 1.00 98.44 105 GLU A N 1
ATOM 844 C CA . GLU A 1 105 ? -15.618 -8.700 15.813 1.00 98.44 105 GLU A CA 1
ATOM 845 C C . GLU A 1 105 ? -15.037 -7.768 14.741 1.00 98.44 105 GLU A C 1
ATOM 847 O O . GLU A 1 105 ? -14.451 -8.239 13.765 1.00 98.44 105 GLU A O 1
ATOM 852 N N . ARG A 1 106 ? -15.124 -6.447 14.946 1.00 98.50 106 ARG A N 1
ATOM 853 C CA . ARG A 1 106 ? -14.511 -5.463 14.042 1.00 98.50 106 ARG A CA 1
ATOM 854 C C . ARG A 1 106 ? -12.987 -5.536 14.049 1.00 98.50 106 ARG A C 1
ATOM 856 O O . ARG A 1 106 ? -12.385 -5.461 12.982 1.00 98.50 106 ARG A O 1
ATOM 863 N N . GLU A 1 107 ? -12.362 -5.695 15.214 1.00 97.94 107 GLU A N 1
ATOM 864 C CA . GLU A 1 107 ? -10.905 -5.861 15.304 1.00 97.94 107 GLU A CA 1
ATOM 865 C C . GLU A 1 107 ? -10.431 -7.141 14.609 1.00 97.94 107 GLU A C 1
ATOM 867 O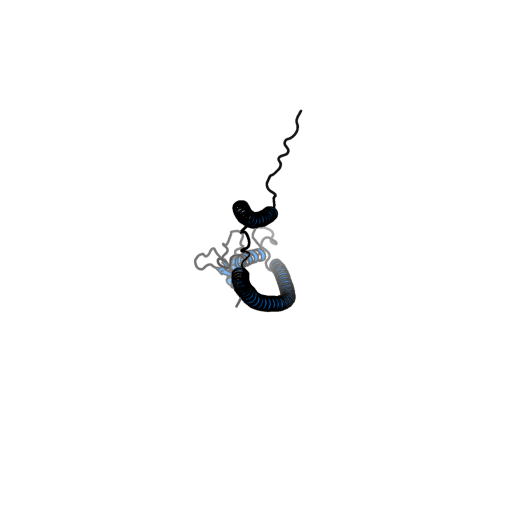 O . GLU A 1 107 ? -9.416 -7.121 13.913 1.00 97.94 107 GLU A O 1
ATOM 872 N N . GLN A 1 108 ? -11.184 -8.236 14.733 1.00 98.25 108 GLN A N 1
ATOM 873 C CA . GLN A 1 108 ? -10.862 -9.482 14.045 1.00 98.25 108 GLN A CA 1
ATOM 874 C C . GLN A 1 108 ? -10.964 -9.334 12.521 1.00 98.25 108 GLN A C 1
ATOM 876 O O . GLN A 1 108 ? -10.057 -9.755 11.809 1.00 98.25 108 GLN A O 1
ATOM 881 N N . GLN A 1 109 ? -12.024 -8.691 12.019 1.00 98.44 109 GLN A N 1
ATOM 882 C CA . GLN A 1 109 ? -12.157 -8.397 10.587 1.00 98.44 109 GLN A CA 1
ATOM 883 C C . GLN A 1 109 ? -10.999 -7.530 10.084 1.00 98.44 109 GLN A C 1
ATOM 885 O O . GLN A 1 109 ? -10.412 -7.821 9.044 1.00 98.44 109 GLN A O 1
ATOM 890 N N . TRP A 1 110 ? -10.623 -6.502 10.847 1.00 98.50 110 TRP A N 1
ATOM 891 C CA . TRP A 1 110 ? -9.492 -5.647 10.504 1.00 98.50 110 TRP A CA 1
ATOM 892 C C . TRP A 1 110 ? -8.173 -6.427 10.451 1.00 98.50 110 TRP A C 1
ATOM 894 O O . TRP A 1 110 ? -7.378 -6.228 9.533 1.00 98.50 110 TRP A O 1
ATOM 904 N N . LEU A 1 111 ? -7.941 -7.347 11.391 1.00 98.31 111 LEU A N 1
ATOM 905 C CA . LEU A 1 111 ? -6.761 -8.213 11.381 1.00 98.31 111 LEU A CA 1
ATOM 906 C C . LEU A 1 111 ? -6.712 -9.092 10.122 1.00 98.31 111 LEU A C 1
ATOM 908 O O . LEU A 1 111 ? -5.659 -9.192 9.487 1.00 98.31 111 LEU A O 1
ATOM 912 N N . ASP A 1 112 ? -7.843 -9.685 9.741 1.00 98.25 112 ASP A N 1
ATOM 913 C CA . ASP A 1 112 ? -7.945 -10.523 8.544 1.00 98.25 112 ASP A CA 1
ATOM 914 C C . ASP A 1 112 ? -7.654 -9.706 7.267 1.00 98.25 112 ASP A C 1
ATOM 916 O O . ASP A 1 112 ? -6.924 -10.160 6.381 1.00 98.25 112 ASP A O 1
ATOM 920 N N . GLU A 1 113 ? -8.154 -8.467 7.191 1.00 98.19 113 GLU A N 1
ATOM 921 C CA . GLU A 1 113 ? -7.848 -7.526 6.104 1.00 98.19 113 GLU A CA 1
ATOM 922 C C . GLU A 1 113 ? -6.355 -7.170 6.053 1.00 98.19 113 GLU A C 1
ATOM 924 O O . GLU A 1 113 ? -5.747 -7.198 4.977 1.00 98.19 113 GLU A O 1
ATOM 929 N N . GLN A 1 114 ? -5.732 -6.875 7.202 1.00 97.94 114 GLN A N 1
ATOM 930 C CA . GLN A 1 114 ? -4.293 -6.595 7.267 1.00 97.94 114 GLN A CA 1
ATOM 931 C C . GLN A 1 114 ? -3.465 -7.787 6.785 1.00 97.94 114 GLN A C 1
ATOM 933 O O . GLN A 1 114 ? -2.484 -7.611 6.056 1.00 97.94 114 GLN A O 1
ATOM 938 N N . GLN A 1 115 ? -3.868 -9.005 7.148 1.00 97.88 115 GLN A N 1
ATOM 939 C CA . GLN A 1 115 ? -3.179 -10.209 6.710 1.00 97.88 115 GLN A CA 1
ATOM 940 C C . GLN A 1 115 ? -3.302 -10.419 5.194 1.00 97.88 115 GLN A C 1
ATOM 942 O O . GLN A 1 115 ? -2.297 -10.705 4.542 1.00 97.88 115 GLN A O 1
ATOM 947 N N . GLN A 1 116 ? -4.479 -10.186 4.604 1.00 98.06 116 GLN A N 1
ATOM 948 C CA . GLN A 1 116 ? -4.646 -10.240 3.146 1.00 98.06 116 GLN A CA 1
ATOM 949 C C . GLN A 1 116 ? -3.781 -9.206 2.418 1.00 98.06 116 GLN A C 1
ATOM 951 O O . GLN A 1 116 ? -3.143 -9.527 1.411 1.00 98.06 116 GLN A O 1
ATOM 956 N N . ILE A 1 117 ? -3.719 -7.971 2.930 1.00 97.75 117 ILE A N 1
ATOM 957 C CA . ILE A 1 117 ? -2.851 -6.928 2.369 1.00 97.75 117 ILE A CA 1
ATOM 958 C C . ILE A 1 117 ? -1.394 -7.393 2.407 1.00 97.75 117 ILE A C 1
ATOM 960 O O . ILE A 1 117 ? -0.698 -7.319 1.392 1.00 97.75 117 ILE A O 1
ATOM 964 N N . PHE A 1 118 ? -0.939 -7.926 3.539 1.00 96.62 118 PHE A N 1
ATOM 965 C CA . PHE A 1 118 ? 0.426 -8.418 3.690 1.00 96.62 118 PHE A CA 1
ATOM 966 C C . PHE A 1 118 ? 0.754 -9.565 2.721 1.00 96.62 118 PHE A C 1
ATOM 968 O O . PHE A 1 118 ? 1.788 -9.533 2.051 1.00 96.62 118 PHE A O 1
ATOM 975 N N . GLU A 1 119 ? -0.143 -10.542 2.578 1.00 97.69 119 GLU A N 1
ATOM 976 C CA . GLU A 1 119 ? 0.007 -11.646 1.624 1.00 97.69 119 GLU A CA 1
ATOM 977 C C . GLU A 1 119 ? 0.069 -11.143 0.173 1.00 97.69 119 GLU A C 1
ATOM 979 O O . GLU A 1 119 ? 0.934 -11.571 -0.600 1.00 97.69 119 GLU A O 1
ATOM 984 N N . SER A 1 120 ? -0.779 -10.173 -0.188 1.00 97.00 120 SER A N 1
ATOM 985 C CA . SER A 1 120 ? -0.761 -9.549 -1.517 1.00 97.00 120 SER A CA 1
ATOM 986 C C . SER A 1 120 ? 0.545 -8.792 -1.791 1.00 97.00 120 SER A C 1
ATOM 988 O O . SER A 1 120 ? 1.105 -8.879 -2.887 1.00 97.00 120 SER A O 1
ATOM 990 N N . LEU A 1 121 ? 1.090 -8.114 -0.777 1.00 96.75 121 LEU A N 1
ATOM 991 C CA . LEU A 1 121 ? 2.345 -7.378 -0.879 1.00 96.75 121 LEU A CA 1
ATOM 992 C C . LEU A 1 121 ? 3.541 -8.324 -1.036 1.00 96.75 121 LEU A C 1
ATOM 994 O O . LEU A 1 121 ? 4.438 -8.051 -1.834 1.00 96.75 121 LEU A O 1
ATOM 998 N N . ILE A 1 122 ? 3.541 -9.458 -0.329 1.00 96.56 122 ILE A N 1
ATOM 999 C CA . ILE A 1 122 ? 4.542 -10.516 -0.516 1.00 96.56 122 ILE A CA 1
ATOM 1000 C C . ILE A 1 122 ? 4.496 -11.051 -1.949 1.00 96.56 122 ILE A C 1
ATOM 1002 O O . ILE A 1 122 ? 5.548 -11.220 -2.573 1.00 96.56 122 ILE A O 1
ATOM 1006 N N . ALA A 1 123 ? 3.301 -11.317 -2.483 1.00 96.00 123 ALA A N 1
ATOM 1007 C CA . ALA A 1 123 ? 3.146 -11.801 -3.852 1.00 96.00 123 ALA A CA 1
ATOM 1008 C C . ALA A 1 123 ? 3.729 -10.804 -4.869 1.00 96.00 123 ALA A C 1
ATOM 1010 O O . ALA A 1 123 ? 4.551 -11.194 -5.702 1.00 96.00 123 ALA A O 1
ATOM 1011 N N . LEU A 1 124 ? 3.396 -9.515 -4.730 1.00 94.88 124 LEU A N 1
ATOM 1012 C CA . LEU A 1 124 ? 3.923 -8.438 -5.575 1.00 94.88 124 LEU A CA 1
ATOM 1013 C C . LEU A 1 124 ? 5.449 -8.318 -5.448 1.00 94.88 124 LEU A C 1
ATOM 1015 O O . LEU A 1 124 ? 6.154 -8.239 -6.454 1.00 94.88 124 LEU A O 1
ATOM 1019 N N . HIS A 1 125 ? 5.990 -8.367 -4.228 1.00 93.31 125 HIS A N 1
ATOM 1020 C CA . HIS A 1 125 ? 7.436 -8.324 -4.001 1.00 93.31 125 HIS A CA 1
ATOM 1021 C C . HIS A 1 125 ? 8.166 -9.468 -4.718 1.00 93.31 125 HIS A C 1
ATOM 1023 O O . HIS A 1 125 ? 9.202 -9.252 -5.352 1.00 93.31 125 HIS A O 1
ATOM 1029 N N . ASN A 1 126 ? 7.627 -10.685 -4.637 1.00 92.81 126 ASN A N 1
ATOM 1030 C CA . ASN A 1 126 ? 8.208 -11.845 -5.302 1.00 92.81 126 ASN A CA 1
ATOM 1031 C C . ASN A 1 126 ? 8.158 -11.706 -6.829 1.00 92.81 126 ASN A C 1
ATOM 1033 O O . ASN A 1 126 ? 9.153 -11.994 -7.497 1.00 92.81 126 ASN A O 1
ATOM 1037 N N . GLU A 1 127 ? 7.049 -11.214 -7.382 1.00 92.69 127 GLU A N 1
ATOM 1038 C CA . GLU A 1 127 ? 6.924 -10.942 -8.817 1.00 92.69 127 GLU A CA 1
ATOM 1039 C C . GLU A 1 127 ? 7.950 -9.900 -9.287 1.00 92.69 127 GLU A C 1
ATOM 1041 O O . GLU A 1 127 ? 8.701 -10.149 -10.235 1.00 92.69 127 GLU A O 1
ATOM 1046 N N . LEU A 1 128 ? 8.070 -8.781 -8.568 1.00 88.56 128 LEU A N 1
ATOM 1047 C CA . LEU A 1 128 ? 9.035 -7.728 -8.881 1.00 88.56 128 LEU A CA 1
ATOM 1048 C C . LEU A 1 128 ? 10.479 -8.236 -8.794 1.00 88.56 128 LEU A C 1
ATOM 1050 O O . LEU A 1 128 ? 11.318 -7.901 -9.630 1.00 88.56 128 LEU A O 1
ATOM 1054 N N . LYS A 1 129 ? 10.786 -9.087 -7.811 1.00 89.94 129 LYS A N 1
ATOM 1055 C CA . LYS A 1 129 ? 12.105 -9.715 -7.683 1.00 89.94 129 LYS A CA 1
ATOM 1056 C C . LYS A 1 129 ? 12.429 -10.587 -8.897 1.00 89.94 129 LYS A C 1
ATOM 1058 O O . LYS A 1 129 ? 13.553 -10.538 -9.397 1.00 89.94 129 LYS A O 1
ATOM 1063 N N . HIS A 1 130 ? 11.462 -11.355 -9.399 1.00 84.44 130 HIS A N 1
ATOM 1064 C CA . HIS A 1 130 ? 11.638 -12.151 -10.615 1.00 84.44 130 HIS A CA 1
ATOM 1065 C C . HIS A 1 130 ? 11.798 -11.284 -11.871 1.00 84.44 130 HIS A C 1
ATOM 1067 O O . HIS A 1 130 ? 12.656 -11.580 -12.712 1.00 84.44 130 HIS A O 1
ATOM 1073 N N . GLN A 1 131 ? 11.036 -10.194 -11.983 1.00 80.81 131 GLN A N 1
ATOM 1074 C CA . GLN A 1 131 ? 11.182 -9.230 -13.075 1.00 80.81 131 GLN A CA 1
ATOM 1075 C C . GLN A 1 131 ? 12.557 -8.562 -13.052 1.00 80.81 131 GLN A C 1
ATOM 1077 O O . GLN A 1 131 ? 13.263 -8.618 -14.052 1.00 80.81 131 GLN A O 1
ATOM 1082 N N . ASN A 1 132 ? 13.010 -8.055 -11.905 1.00 75.50 132 ASN A N 1
ATOM 1083 C CA . ASN A 1 132 ? 14.311 -7.395 -11.772 1.00 75.50 132 ASN A CA 1
ATOM 1084 C C . ASN A 1 132 ? 15.482 -8.341 -12.114 1.00 75.50 132 ASN A C 1
ATOM 1086 O O . ASN A 1 132 ? 16.434 -7.956 -12.789 1.00 75.50 132 ASN A O 1
ATOM 1090 N N . VAL A 1 133 ? 15.399 -9.625 -11.744 1.00 73.56 133 VAL A N 1
ATOM 1091 C CA . VAL A 1 133 ? 16.396 -10.627 -12.172 1.00 73.56 133 VAL A CA 1
ATOM 1092 C C . VAL A 1 133 ? 16.417 -10.783 -13.699 1.00 73.56 133 VAL A C 1
ATOM 1094 O O . VAL A 1 133 ? 17.492 -10.887 -14.298 1.00 73.56 133 VAL A O 1
ATOM 1097 N N . THR A 1 134 ? 15.246 -10.771 -14.335 1.00 76.06 134 THR A N 1
ATOM 1098 C CA . THR A 1 134 ? 15.109 -10.883 -15.794 1.00 76.06 134 THR A CA 1
ATOM 1099 C C . THR A 1 134 ? 15.614 -9.621 -16.499 1.00 76.06 134 THR A C 1
ATOM 1101 O O . THR A 1 134 ? 16.417 -9.718 -17.427 1.00 76.06 134 THR A O 1
ATOM 1104 N N . GLU A 1 135 ? 15.234 -8.442 -16.013 1.00 75.06 135 GLU A N 1
ATOM 1105 C CA . GLU A 1 135 ? 15.679 -7.138 -16.515 1.00 75.06 135 GLU A CA 1
ATOM 1106 C C . GLU A 1 135 ? 17.184 -6.928 -16.332 1.00 75.06 135 GLU A C 1
ATOM 1108 O O . GLU A 1 135 ? 17.864 -6.444 -17.231 1.00 75.06 135 GLU A O 1
ATOM 1113 N N . SER A 1 136 ? 17.758 -7.364 -15.208 1.00 82.62 136 SER A N 1
ATOM 1114 C CA . SER A 1 136 ? 19.205 -7.307 -14.985 1.00 82.62 136 SER A CA 1
ATOM 1115 C C . SER A 1 136 ? 19.970 -8.128 -16.026 1.00 82.62 136 SER A C 1
ATOM 1117 O O . SER A 1 136 ? 21.046 -7.728 -16.480 1.00 82.62 136 SER A O 1
ATOM 1119 N N . ARG A 1 137 ? 19.420 -9.277 -16.438 1.00 83.75 137 ARG A N 1
ATOM 1120 C CA . ARG A 1 137 ? 20.021 -10.120 -17.474 1.00 83.75 137 ARG A CA 1
ATOM 1121 C C . ARG A 1 137 ? 19.928 -9.471 -18.853 1.00 83.75 137 ARG A C 1
ATOM 1123 O O . ARG A 1 137 ? 20.952 -9.372 -19.527 1.00 83.75 137 ARG A O 1
ATOM 1130 N N . THR A 1 138 ? 18.751 -8.998 -19.254 1.00 85.75 138 THR A N 1
ATOM 1131 C CA . THR A 1 138 ? 18.573 -8.331 -20.556 1.00 85.75 138 THR A CA 1
ATOM 1132 C C . THR A 1 138 ? 19.392 -7.044 -20.641 1.00 85.75 138 THR A C 1
ATOM 1134 O O . THR A 1 138 ? 20.020 -6.780 -21.665 1.00 85.75 138 THR A O 1
ATOM 1137 N N . PHE A 1 139 ? 19.485 -6.283 -19.549 1.00 89.06 139 PHE A N 1
ATOM 1138 C CA . PHE A 1 139 ? 20.332 -5.098 -19.459 1.00 89.06 139 PHE A CA 1
ATOM 1139 C C . PHE A 1 139 ? 21.817 -5.432 -19.640 1.00 89.06 139 PHE A C 1
ATOM 1141 O O . PHE A 1 139 ? 22.520 -4.743 -20.380 1.00 89.06 139 PHE A O 1
ATOM 1148 N N . LYS A 1 140 ? 22.307 -6.510 -19.011 1.00 90.81 140 LYS A N 1
ATOM 1149 C CA . LYS A 1 140 ? 23.687 -6.983 -19.214 1.00 90.81 140 LYS A CA 1
ATOM 1150 C C . LYS A 1 140 ? 23.937 -7.366 -20.671 1.00 90.81 140 LYS A C 1
ATOM 1152 O O . LYS A 1 140 ? 24.938 -6.935 -21.231 1.00 90.81 140 LYS A O 1
ATOM 1157 N N . GLU A 1 141 ? 23.020 -8.106 -21.291 1.00 92.81 141 GLU A N 1
ATOM 1158 C CA . GLU A 1 141 ? 23.125 -8.491 -22.705 1.00 92.81 141 GLU A CA 1
ATOM 1159 C C . GLU A 1 141 ? 23.152 -7.266 -23.634 1.00 92.81 141 GLU A C 1
ATOM 1161 O O . GLU A 1 141 ? 23.984 -7.194 -24.540 1.00 92.81 141 GLU A O 1
ATOM 1166 N N . LEU A 1 142 ? 22.298 -6.268 -23.391 1.00 92.75 142 LEU A N 1
ATOM 1167 C CA . LEU A 1 142 ? 22.306 -5.006 -24.138 1.00 92.75 142 LEU A CA 1
ATOM 1168 C C . LEU A 1 142 ? 23.605 -4.222 -23.936 1.00 92.75 142 LEU A C 1
ATOM 1170 O O . LEU A 1 142 ? 24.153 -3.690 -24.899 1.00 92.75 142 LEU A O 1
ATOM 1174 N N . LYS A 1 143 ? 24.129 -4.181 -22.707 1.00 93.94 143 LYS A N 1
ATOM 1175 C CA . LYS A 1 143 ? 25.401 -3.520 -22.397 1.00 93.94 143 LYS A CA 1
ATOM 1176 C C . LYS A 1 143 ? 26.569 -4.172 -23.139 1.00 93.94 143 LYS A C 1
ATOM 1178 O O . LYS A 1 143 ? 27.422 -3.454 -23.655 1.00 93.94 143 LYS A O 1
ATOM 1183 N N . THR A 1 144 ? 26.587 -5.503 -23.228 1.00 95.06 144 THR A N 1
ATOM 1184 C CA . THR A 1 144 ? 27.579 -6.236 -24.027 1.00 95.06 144 THR A CA 1
ATOM 1185 C C . THR A 1 144 ? 27.444 -5.898 -25.507 1.00 95.06 144 THR A C 1
ATOM 1187 O O . THR A 1 144 ? 28.412 -5.444 -26.103 1.00 95.06 144 THR A O 1
ATOM 1190 N N . LYS A 1 145 ? 26.235 -5.983 -26.081 1.00 95.75 145 LYS A N 1
ATOM 1191 C CA . LYS A 1 145 ? 26.006 -5.631 -27.495 1.00 95.75 145 LYS A CA 1
ATOM 1192 C C . LYS A 1 145 ? 26.430 -4.198 -27.824 1.00 95.75 145 LYS A C 1
ATOM 1194 O O . LYS A 1 145 ? 27.003 -3.954 -28.879 1.00 95.75 145 LYS A O 1
ATOM 1199 N N . LEU A 1 146 ? 26.164 -3.245 -26.931 1.00 94.19 146 LEU A N 1
ATOM 1200 C CA . LEU A 1 146 ? 26.595 -1.857 -27.099 1.00 94.19 146 LEU A CA 1
ATOM 1201 C C . LEU A 1 146 ? 28.125 -1.738 -27.123 1.00 94.19 146 LEU A C 1
ATOM 1203 O O . LEU A 1 146 ? 28.668 -0.968 -27.915 1.00 94.19 146 LEU A O 1
ATOM 1207 N N . HIS A 1 147 ? 28.814 -2.486 -26.260 1.00 94.75 147 HIS A N 1
ATOM 1208 C CA . HIS A 1 147 ? 30.271 -2.523 -26.243 1.00 94.75 147 HIS A CA 1
ATOM 1209 C C . HIS A 1 147 ? 30.832 -3.108 -27.544 1.00 94.75 147 HIS A C 1
ATOM 1211 O O . HIS A 1 147 ? 31.688 -2.472 -28.154 1.00 94.75 147 HIS A O 1
ATOM 1217 N N . ASP A 1 148 ? 30.277 -4.225 -28.019 1.00 95.19 148 ASP A N 1
ATOM 1218 C CA . ASP A 1 148 ? 30.687 -4.871 -29.272 1.00 95.19 148 ASP A CA 1
ATOM 1219 C C . ASP A 1 148 ? 30.509 -3.931 -30.476 1.00 95.19 148 ASP A C 1
ATOM 1221 O O . ASP A 1 148 ? 31.393 -3.806 -31.324 1.00 95.19 148 ASP A O 1
ATOM 1225 N N . VAL A 1 149 ? 29.384 -3.206 -30.537 1.00 94.75 149 VAL A N 1
ATOM 1226 C CA . VAL A 1 149 ? 29.127 -2.201 -31.584 1.00 94.75 149 VAL A CA 1
ATOM 1227 C C . VAL A 1 149 ? 30.131 -1.051 -31.509 1.00 94.75 149 VAL A C 1
ATOM 1229 O O . VAL A 1 149 ? 30.600 -0.574 -32.543 1.00 94.75 149 VAL A O 1
ATOM 1232 N N . LYS A 1 150 ? 30.484 -0.603 -30.300 1.00 91.81 150 LYS A N 1
ATOM 1233 C CA . LYS A 1 150 ? 31.479 0.458 -30.110 1.00 91.81 150 LYS A CA 1
ATOM 1234 C C . LYS A 1 150 ? 32.866 0.010 -30.575 1.00 91.81 150 LYS A C 1
ATOM 1236 O O . LYS A 1 150 ? 33.520 0.759 -31.294 1.00 91.81 150 LYS A O 1
ATOM 1241 N N . GLU A 1 151 ? 33.278 -1.203 -30.217 1.00 94.50 151 GLU A N 1
ATOM 1242 C CA . GLU A 1 151 ? 34.557 -1.778 -30.641 1.00 94.50 151 GLU A CA 1
ATOM 1243 C C . GLU A 1 151 ? 34.601 -1.974 -32.164 1.00 94.50 151 GLU A C 1
ATOM 1245 O O . GLU A 1 151 ? 35.594 -1.644 -32.812 1.00 94.50 151 GLU A O 1
ATOM 1250 N N . TYR A 1 152 ? 33.507 -2.455 -32.761 1.00 94.25 152 TYR A N 1
ATOM 1251 C CA . TYR A 1 152 ? 33.393 -2.583 -34.212 1.00 94.25 152 TYR A CA 1
ATOM 1252 C C . TYR A 1 152 ? 33.495 -1.226 -34.922 1.00 94.25 152 TYR A C 1
ATOM 1254 O O . TYR A 1 152 ? 34.233 -1.109 -35.899 1.00 94.25 152 TYR A O 1
ATOM 1262 N N . LYS A 1 153 ? 32.810 -0.188 -34.415 1.00 88.38 153 LYS A N 1
ATOM 1263 C CA . LYS A 1 153 ? 32.915 1.185 -34.939 1.00 88.38 153 LYS A CA 1
ATOM 1264 C C . LYS A 1 153 ? 34.359 1.688 -34.892 1.00 88.38 153 LYS A C 1
ATOM 1266 O O . LYS A 1 153 ? 34.825 2.261 -35.870 1.00 88.38 153 LYS A O 1
ATOM 1271 N N . GLU A 1 154 ? 35.053 1.493 -33.775 1.00 90.44 154 GLU A N 1
ATOM 1272 C CA . GLU A 1 154 ? 36.438 1.942 -33.606 1.00 90.44 154 GLU A CA 1
ATOM 1273 C C . GLU A 1 154 ? 37.381 1.234 -34.584 1.00 90.44 154 GLU A C 1
ATOM 1275 O O . GLU A 1 154 ? 38.113 1.898 -35.314 1.00 90.44 154 GLU A O 1
ATOM 1280 N N . LYS A 1 155 ? 37.282 -0.098 -34.696 1.00 93.88 155 LYS A N 1
ATOM 1281 C CA . LYS A 1 155 ? 38.038 -0.873 -35.694 1.00 93.88 155 LYS A CA 1
ATOM 1282 C C . LYS A 1 155 ? 37.771 -0.382 -37.114 1.00 93.88 155 LYS A C 1
ATOM 1284 O O . LYS A 1 155 ? 38.713 -0.197 -37.878 1.00 93.88 155 LYS A O 1
ATOM 1289 N N . LEU A 1 156 ? 36.505 -0.142 -37.459 1.00 90.69 156 LEU A N 1
ATOM 1290 C CA . LEU A 1 156 ? 36.124 0.352 -38.780 1.00 90.69 156 LEU A CA 1
ATOM 1291 C C . LEU A 1 156 ? 36.752 1.721 -39.074 1.00 90.69 156 LEU A C 1
ATOM 1293 O O . LEU A 1 156 ? 37.319 1.908 -40.150 1.00 90.69 156 LEU A O 1
ATOM 1297 N N . LEU A 1 157 ? 36.696 2.655 -38.121 1.00 86.44 157 LEU A N 1
ATOM 1298 C CA . LEU A 1 157 ? 37.307 3.978 -38.271 1.00 86.44 157 LEU A CA 1
ATOM 1299 C C . LEU A 1 157 ? 38.824 3.887 -38.452 1.00 86.44 157 LEU A C 1
ATOM 1301 O O . LEU A 1 157 ? 39.350 4.532 -39.352 1.00 86.44 157 LEU A O 1
ATOM 1305 N N . VAL A 1 158 ? 39.511 3.040 -37.680 1.00 89.38 158 VAL A N 1
ATOM 1306 C CA . VAL A 1 158 ? 40.959 2.819 -37.835 1.00 89.38 158 VAL A CA 1
ATOM 1307 C C . VAL A 1 158 ? 41.284 2.279 -39.229 1.00 89.38 158 VAL A C 1
ATOM 1309 O O . VAL A 1 158 ? 42.117 2.856 -39.921 1.00 89.38 158 VAL A O 1
ATOM 1312 N N . THR A 1 159 ? 40.577 1.241 -39.693 1.00 90.56 159 THR A N 1
ATOM 1313 C CA . THR A 1 159 ? 40.812 0.680 -41.037 1.00 90.56 159 THR A CA 1
ATOM 1314 C C . THR A 1 159 ? 40.534 1.681 -42.159 1.00 90.56 159 THR A C 1
ATOM 1316 O O . THR A 1 159 ? 41.221 1.675 -43.179 1.00 90.56 159 THR A O 1
ATOM 1319 N N . LEU A 1 160 ? 39.540 2.560 -41.982 1.00 86.56 160 LEU A N 1
ATOM 1320 C CA . LEU A 1 160 ? 39.244 3.621 -42.937 1.00 86.56 160 LEU A CA 1
ATOM 1321 C C . LEU A 1 160 ? 40.358 4.672 -42.952 1.00 86.56 160 LEU A C 1
ATOM 1323 O O . LEU A 1 160 ? 40.771 5.089 -44.031 1.00 86.56 160 LEU A O 1
ATOM 1327 N N . SER A 1 161 ? 40.858 5.083 -41.786 1.00 85.00 161 SER A N 1
ATOM 1328 C CA . SER A 1 161 ? 41.977 6.023 -41.693 1.00 85.00 161 SER A CA 1
ATOM 1329 C C . SER A 1 161 ? 43.233 5.470 -42.366 1.00 85.00 161 SER A C 1
ATOM 1331 O O . SER A 1 161 ? 43.800 6.157 -43.212 1.00 85.00 161 SER A O 1
ATOM 1333 N N . GLU A 1 162 ? 43.606 4.216 -42.085 1.00 88.81 162 GLU A N 1
ATOM 1334 C CA . GLU A 1 162 ? 44.741 3.535 -42.732 1.00 88.81 162 GLU A CA 1
ATOM 1335 C C . GLU A 1 162 ? 44.580 3.499 -44.262 1.00 88.81 162 GLU A C 1
ATOM 1337 O O . GLU A 1 162 ? 45.474 3.909 -45.002 1.00 88.81 162 GLU A O 1
ATOM 1342 N N . PHE A 1 163 ? 43.398 3.106 -44.753 1.00 90.44 163 PHE A N 1
ATOM 1343 C CA . PHE A 1 163 ? 43.095 3.091 -46.186 1.00 90.44 163 PHE A CA 1
ATOM 1344 C C . PHE A 1 163 ? 43.217 4.481 -46.834 1.00 90.44 163 PHE A C 1
ATOM 1346 O O . PHE A 1 163 ? 43.751 4.626 -47.938 1.00 90.44 163 PHE A O 1
ATOM 1353 N N . LEU A 1 164 ? 42.707 5.522 -46.172 1.00 85.94 164 LEU A N 1
ATOM 1354 C CA . LEU A 1 164 ? 42.743 6.884 -46.701 1.00 85.94 164 LEU A CA 1
ATOM 1355 C C . LEU A 1 164 ? 44.159 7.466 -46.703 1.00 85.94 164 LEU A C 1
ATOM 1357 O O . LEU A 1 164 ? 44.490 8.215 -47.621 1.00 85.94 164 LEU A O 1
ATOM 1361 N N . GLU A 1 165 ? 45.000 7.116 -45.732 1.00 84.00 165 GLU A N 1
ATOM 1362 C CA . GLU A 1 165 ? 46.407 7.524 -45.723 1.00 84.00 165 GLU A CA 1
ATOM 1363 C C . GLU A 1 165 ? 47.206 6.909 -46.879 1.00 84.00 165 GLU A C 1
ATOM 1365 O O . GLU A 1 165 ? 47.992 7.616 -47.519 1.00 84.00 165 GLU A O 1
ATOM 1370 N N . ASP A 1 166 ? 46.968 5.631 -47.187 1.00 83.25 166 ASP A N 1
ATOM 1371 C CA . ASP A 1 166 ? 47.669 4.912 -48.255 1.00 83.25 166 ASP A CA 1
ATOM 1372 C C . ASP A 1 166 ? 47.261 5.387 -49.661 1.00 83.25 166 ASP A C 1
ATOM 1374 O O . ASP A 1 166 ? 48.096 5.474 -50.568 1.00 83.25 166 ASP A O 1
ATOM 1378 N N . HIS A 1 167 ? 45.980 5.718 -49.861 1.00 82.75 167 HIS A N 1
ATOM 1379 C CA . HIS A 1 167 ? 45.430 6.043 -51.183 1.00 82.75 167 HIS A CA 1
ATOM 1380 C C . HIS A 1 167 ? 45.265 7.544 -51.464 1.00 82.75 167 HIS A C 1
ATOM 1382 O O . HIS A 1 167 ? 45.255 7.942 -52.632 1.00 82.75 167 HIS A O 1
ATOM 1388 N N . PHE A 1 168 ? 45.167 8.382 -50.428 1.00 79.75 168 PHE A N 1
ATOM 1389 C CA . PHE A 1 168 ? 44.992 9.834 -50.544 1.00 79.75 168 PHE A CA 1
ATOM 1390 C C . PHE A 1 168 ? 46.016 10.597 -49.676 1.00 79.75 168 PHE A C 1
ATOM 1392 O O . PHE A 1 168 ? 45.645 11.305 -48.732 1.00 79.75 168 PHE A O 1
ATOM 1399 N N . PRO A 1 169 ? 47.326 10.497 -49.979 1.00 77.56 169 PRO A N 1
ATOM 1400 C CA . PRO A 1 169 ? 48.343 11.276 -49.284 1.00 77.56 169 PRO A CA 1
ATOM 1401 C C . PRO A 1 169 ? 48.306 12.750 -49.711 1.00 77.56 169 PRO A C 1
ATOM 1403 O O . PRO A 1 169 ? 48.059 13.079 -50.873 1.00 77.56 169 PRO A O 1
ATOM 1406 N N . LEU A 1 170 ? 48.620 13.654 -48.779 1.00 72.62 170 LEU A N 1
ATOM 1407 C CA . LEU A 1 170 ? 48.746 15.082 -49.081 1.00 72.62 170 LEU A CA 1
ATOM 1408 C C . LEU A 1 170 ? 49.882 15.342 -50.101 1.00 72.62 170 LEU A C 1
ATOM 1410 O O . LEU A 1 170 ? 50.929 14.686 -50.031 1.00 72.62 170 LEU A O 1
ATOM 1414 N N . PRO A 1 171 ? 49.736 16.331 -51.009 1.00 64.62 171 PRO A N 1
ATOM 1415 C CA . PRO A 1 171 ? 50.691 16.592 -52.096 1.00 64.62 171 PRO A CA 1
ATOM 1416 C C . PRO A 1 171 ? 52.131 16.890 -51.675 1.00 64.62 171 PRO A C 1
ATOM 1418 O O . PRO A 1 171 ? 53.038 16.769 -52.496 1.00 64.62 171 PRO A O 1
ATOM 1421 N N . ASP A 1 172 ? 52.363 17.286 -50.423 1.00 56.56 172 ASP A N 1
ATOM 1422 C CA . ASP A 1 172 ? 53.680 17.744 -49.970 1.00 56.56 172 ASP A CA 1
ATOM 1423 C C . ASP A 1 172 ? 54.593 16.604 -49.486 1.00 56.56 172 ASP A C 1
ATOM 1425 O O . ASP A 1 172 ? 55.788 16.789 -49.258 1.00 56.56 172 ASP A O 1
ATOM 1429 N N . ARG A 1 173 ? 54.076 15.372 -49.375 1.00 53.16 173 ARG A N 1
ATOM 1430 C CA . ARG A 1 173 ? 54.882 14.259 -48.851 1.00 53.16 173 ARG A CA 1
ATOM 1431 C C . ARG A 1 173 ? 55.923 13.736 -49.853 1.00 53.16 173 ARG A C 1
ATOM 1433 O O . ARG A 1 173 ? 56.854 13.065 -49.424 1.00 53.16 173 ARG A O 1
ATOM 1440 N N . ASN A 1 174 ? 55.813 14.033 -51.160 1.00 50.62 174 ASN A N 1
ATOM 1441 C CA . ASN A 1 174 ? 56.585 13.327 -52.201 1.00 50.62 174 ASN A CA 1
ATOM 1442 C C . ASN A 1 174 ? 57.015 14.128 -53.457 1.00 50.62 174 ASN A C 1
ATOM 1444 O O . ASN A 1 174 ? 57.151 13.527 -54.525 1.00 50.62 174 ASN A O 1
ATOM 1448 N N . VAL A 1 175 ? 57.312 15.439 -53.408 1.00 40.50 175 VAL A N 1
ATOM 1449 C CA . VAL A 1 175 ? 57.888 16.106 -54.607 1.00 40.50 175 VAL A CA 1
ATOM 1450 C C . VAL A 1 175 ? 59.004 17.114 -54.322 1.00 40.50 175 VAL A C 1
ATOM 1452 O O . VAL A 1 175 ? 58.821 18.188 -53.761 1.00 40.50 175 VAL A O 1
ATOM 1455 N N . LYS A 1 176 ? 60.211 16.782 -54.797 1.00 46.66 176 LYS A N 1
ATOM 1456 C CA . LYS A 1 176 ? 61.380 17.669 -54.823 1.00 46.66 176 LYS A CA 1
ATOM 1457 C C . LYS A 1 176 ? 61.174 18.842 -55.806 1.00 46.66 176 LYS A C 1
ATOM 1459 O O . LYS A 1 176 ? 61.079 18.620 -57.006 1.00 46.66 176 LYS A O 1
ATOM 1464 N N . LYS A 1 177 ? 61.297 20.070 -55.279 1.00 50.50 177 LYS A N 1
ATOM 1465 C CA . LYS A 1 177 ? 61.756 21.349 -55.889 1.00 50.50 177 LYS A CA 1
ATOM 1466 C C . LYS A 1 177 ? 61.074 21.880 -57.173 1.00 50.50 177 LYS A C 1
ATOM 1468 O O . LYS A 1 177 ? 61.452 21.491 -58.274 1.00 50.50 177 LYS A O 1
ATOM 1473 N N . LYS A 1 178 ? 60.419 23.047 -57.048 1.00 35.94 178 LYS A N 1
ATOM 1474 C CA . LYS A 1 178 ? 60.839 24.293 -57.742 1.00 35.94 178 LYS A CA 1
ATOM 1475 C C . LYS A 1 178 ? 60.223 25.546 -57.093 1.00 35.94 178 LYS A C 1
ATOM 1477 O O . LYS A 1 178 ? 59.027 25.611 -56.872 1.00 35.94 178 LYS A O 1
ATOM 1482 N N . ARG A 1 179 ? 61.082 26.531 -56.801 1.00 42.41 179 ARG A N 1
ATOM 1483 C CA . ARG A 1 179 ? 60.792 27.820 -56.142 1.00 42.41 179 ARG A CA 1
ATOM 1484 C C . ARG A 1 179 ? 59.702 28.643 -56.846 1.00 42.41 179 ARG A C 1
ATOM 1486 O O . ARG A 1 179 ? 59.809 28.837 -58.056 1.00 42.41 179 ARG A O 1
ATOM 1493 N N . LYS A 1 180 ? 58.860 29.321 -56.059 1.00 34.72 180 LYS A N 1
ATOM 1494 C CA . LYS A 1 180 ? 58.625 30.774 -56.164 1.00 34.72 180 LYS A CA 1
ATOM 1495 C C . LYS A 1 180 ? 58.056 31.312 -54.847 1.00 34.72 180 LYS A C 1
ATOM 1497 O O . LYS A 1 180 ? 57.198 30.688 -54.247 1.00 34.72 180 LYS A O 1
ATOM 1502 N N . ASN A 1 181 ? 58.608 32.442 -54.415 1.00 41.28 181 ASN A N 1
ATOM 1503 C CA . ASN A 1 181 ? 58.228 33.190 -53.222 1.00 41.28 181 ASN A CA 1
ATOM 1504 C C . ASN A 1 181 ? 56.751 33.586 -53.272 1.00 41.28 181 ASN A C 1
ATOM 1506 O O . ASN A 1 181 ? 56.350 34.243 -54.231 1.00 41.28 181 ASN A O 1
ATOM 1510 N N . THR A 1 182 ? 55.994 33.280 -52.226 1.00 34.47 182 THR A N 1
ATOM 1511 C CA . THR A 1 182 ? 54.860 34.076 -51.735 1.00 34.47 182 THR A CA 1
ATOM 1512 C C . THR A 1 182 ? 54.730 33.764 -50.242 1.00 34.47 182 THR A C 1
ATOM 1514 O O . THR A 1 182 ? 54.980 32.632 -49.835 1.00 34.47 182 THR A O 1
ATOM 1517 N N . GLU A 1 183 ? 54.465 34.781 -49.424 1.00 45.78 183 GLU A N 1
ATOM 1518 C CA . GLU A 1 183 ? 54.091 34.636 -48.014 1.00 45.78 183 GLU A CA 1
ATOM 1519 C C . GLU A 1 183 ? 52.875 33.717 -47.901 1.00 45.78 183 GLU A C 1
ATOM 1521 O O . GLU A 1 183 ? 51.738 34.150 -48.045 1.00 45.78 183 GLU A O 1
ATOM 1526 N N . GLU A 1 184 ? 53.113 32.435 -47.674 1.00 36.16 184 GLU A N 1
ATOM 1527 C CA . GLU A 1 184 ? 52.065 31.494 -47.323 1.00 36.16 184 GLU A CA 1
ATOM 1528 C C . GLU A 1 184 ? 52.238 31.231 -45.836 1.00 36.16 184 GLU A C 1
ATOM 1530 O O . GLU A 1 184 ? 53.189 30.585 -45.393 1.00 36.16 184 GLU A O 1
ATOM 1535 N N . SER A 1 185 ? 51.345 31.823 -45.043 1.00 40.41 185 SER A N 1
ATOM 1536 C CA . SER A 1 185 ? 51.022 31.328 -43.710 1.00 40.41 185 SER A CA 1
ATOM 1537 C C . SER A 1 185 ? 51.082 29.804 -43.754 1.00 40.41 185 SER A C 1
ATOM 1539 O O . SER A 1 185 ? 50.377 29.213 -44.567 1.00 40.41 185 SER A O 1
ATOM 1541 N N . ASN A 1 186 ? 51.962 29.199 -42.947 1.00 48.19 186 ASN A N 1
ATOM 1542 C CA . ASN A 1 186 ? 52.092 27.748 -42.784 1.00 48.19 186 ASN A CA 1
ATOM 1543 C C . ASN A 1 186 ? 50.747 27.186 -42.293 1.00 48.19 186 ASN A C 1
ATOM 1545 O O . ASN A 1 186 ? 50.556 26.951 -41.103 1.00 48.19 186 ASN A O 1
ATOM 1549 N N . ILE A 1 187 ? 49.778 27.049 -43.192 1.00 60.03 187 ILE A N 1
ATOM 1550 C CA . ILE A 1 187 ? 48.478 26.472 -42.907 1.00 60.03 187 ILE A CA 1
ATOM 1551 C C . ILE A 1 187 ? 48.678 24.975 -43.068 1.00 60.03 187 ILE A C 1
ATOM 1553 O O . ILE A 1 187 ? 48.894 24.464 -44.166 1.00 60.03 187 ILE A O 1
ATOM 1557 N N . GLN A 1 188 ? 48.685 24.280 -41.938 1.00 71.06 188 GLN A N 1
ATOM 1558 C CA . GLN A 1 188 ? 48.800 22.835 -41.896 1.00 71.06 188 GLN A CA 1
ATOM 1559 C C . GLN A 1 188 ? 47.499 22.241 -42.454 1.00 71.06 188 GLN A C 1
ATOM 1561 O O . GLN A 1 188 ? 46.447 22.322 -41.821 1.00 71.06 188 GLN A O 1
ATOM 1566 N N . LEU A 1 189 ? 47.563 21.725 -43.683 1.00 78.62 189 LEU A N 1
ATOM 1567 C CA . LEU A 1 189 ? 46.436 21.062 -44.334 1.00 78.62 189 LEU A CA 1
ATOM 1568 C C . LEU A 1 189 ? 46.102 19.770 -43.588 1.00 78.62 189 LEU A C 1
ATOM 1570 O O . LEU A 1 189 ? 47.003 18.991 -43.273 1.00 78.62 189 LEU A O 1
ATOM 1574 N N . ILE A 1 190 ? 44.814 19.542 -43.350 1.00 82.12 190 ILE A N 1
ATOM 1575 C CA . ILE A 1 190 ? 44.335 18.295 -42.747 1.00 82.12 190 ILE A CA 1
ATOM 1576 C C . ILE A 1 190 ? 44.187 17.201 -43.805 1.00 82.12 190 ILE A C 1
ATOM 1578 O O . ILE A 1 190 ? 43.926 17.456 -44.986 1.00 82.12 190 ILE A O 1
ATOM 1582 N N . THR A 1 191 ? 44.363 15.962 -43.373 1.00 84.75 191 THR A N 1
ATOM 1583 C CA . THR A 1 191 ? 44.151 14.763 -44.181 1.00 84.75 191 THR A CA 1
ATOM 1584 C C . THR A 1 191 ? 42.661 14.520 -44.446 1.00 84.75 191 THR A C 1
ATOM 1586 O O . THR A 1 191 ? 41.774 15.082 -43.801 1.00 84.75 191 THR A O 1
ATOM 1589 N N . LEU A 1 192 ? 42.362 13.652 -45.418 1.00 83.81 192 LEU A N 1
ATOM 1590 C CA . LEU A 1 192 ? 40.980 13.316 -45.767 1.00 83.81 192 LEU A CA 1
ATOM 1591 C C . LEU A 1 192 ? 40.235 12.621 -44.611 1.00 83.81 192 LEU A C 1
ATOM 1593 O O . LEU A 1 192 ? 39.035 12.843 -44.457 1.00 83.81 192 LEU A O 1
ATOM 1597 N N . HIS A 1 193 ? 40.927 11.823 -43.788 1.00 82.62 193 HIS A N 1
ATOM 1598 C CA . HIS A 1 193 ? 40.305 11.143 -42.650 1.00 82.62 193 HIS A CA 1
ATOM 1599 C C . HIS A 1 193 ? 39.906 12.138 -41.549 1.00 82.62 193 HIS A C 1
ATOM 1601 O O . HIS A 1 193 ? 38.758 12.111 -41.115 1.00 82.62 193 HIS A O 1
ATOM 1607 N N . GLU A 1 194 ? 40.780 13.086 -41.190 1.00 83.38 194 GLU A N 1
ATOM 1608 C CA . GLU A 1 194 ? 40.481 14.157 -40.219 1.00 83.38 194 GLU A CA 1
ATOM 1609 C C . GLU A 1 194 ? 39.302 15.016 -40.692 1.00 83.38 194 GLU A C 1
ATOM 1611 O O . GLU A 1 194 ? 38.430 15.407 -39.916 1.00 83.38 194 GLU A O 1
ATOM 1616 N N . MET A 1 195 ? 39.233 15.275 -41.999 1.00 85.81 195 MET A N 1
ATOM 1617 C CA . MET A 1 195 ? 38.145 16.040 -42.596 1.00 85.81 195 MET A CA 1
ATOM 1618 C C . MET A 1 195 ? 36.797 15.309 -42.503 1.00 85.81 195 MET A C 1
ATOM 1620 O O . MET A 1 195 ? 35.783 15.926 -42.176 1.00 85.81 195 MET A O 1
ATOM 1624 N N . LEU A 1 196 ? 36.779 13.997 -42.758 1.00 85.38 196 LEU A N 1
ATOM 1625 C CA . LEU A 1 196 ? 35.591 13.156 -42.587 1.00 85.38 196 LEU A CA 1
ATOM 1626 C C . LEU A 1 196 ? 35.203 12.999 -41.115 1.00 85.38 196 LEU A C 1
ATOM 1628 O O . LEU A 1 196 ? 34.016 13.016 -40.805 1.00 85.38 196 LEU A O 1
ATOM 1632 N N . GLU A 1 197 ? 36.175 12.899 -40.211 1.00 84.94 197 GLU A N 1
ATOM 1633 C CA . GLU A 1 197 ? 35.950 12.810 -38.769 1.00 84.94 197 GLU A CA 1
ATOM 1634 C C . GLU A 1 197 ? 35.283 14.078 -38.218 1.00 84.94 197 GLU A C 1
ATOM 1636 O O . GLU A 1 197 ? 34.292 13.984 -37.496 1.00 84.94 197 GLU A O 1
ATOM 1641 N N . ILE A 1 198 ? 35.740 15.268 -38.626 1.00 85.69 198 ILE A N 1
ATOM 1642 C CA . ILE A 1 198 ? 35.109 16.546 -38.253 1.00 85.69 198 ILE A CA 1
ATOM 1643 C C . ILE A 1 198 ? 33.650 16.596 -38.726 1.00 85.69 198 ILE A C 1
ATOM 1645 O O . ILE A 1 198 ? 32.763 17.014 -37.977 1.00 85.69 198 ILE A O 1
ATOM 1649 N N . LEU A 1 199 ? 33.391 16.165 -39.964 1.00 85.12 199 LEU A N 1
ATOM 1650 C CA . LEU A 1 199 ? 32.039 16.140 -40.517 1.00 85.12 199 LEU A CA 1
ATOM 1651 C C . LEU A 1 199 ? 31.153 15.105 -39.801 1.00 85.12 199 LEU A C 1
ATOM 1653 O O . LEU A 1 199 ? 29.989 15.398 -39.522 1.00 85.12 199 LEU A O 1
ATOM 1657 N N . LEU A 1 200 ? 31.687 13.919 -39.487 1.00 84.19 200 LEU A N 1
ATOM 1658 C CA . LEU A 1 200 ? 30.978 12.850 -38.776 1.00 84.19 200 LEU A CA 1
ATOM 1659 C C . LEU A 1 200 ? 30.633 13.277 -37.350 1.00 84.19 200 LEU A C 1
ATOM 1661 O O . LEU A 1 200 ? 29.476 13.178 -36.949 1.00 84.19 200 LEU A O 1
ATOM 1665 N N . ASN A 1 201 ? 31.605 13.798 -36.603 1.00 86.56 201 ASN A N 1
ATOM 1666 C CA . ASN A 1 201 ? 31.391 14.270 -35.239 1.00 86.56 201 ASN A CA 1
ATOM 1667 C C . ASN A 1 201 ? 30.346 15.389 -35.219 1.00 86.56 201 ASN A C 1
ATOM 1669 O O . ASN A 1 201 ? 29.406 15.332 -34.433 1.00 86.56 201 ASN A O 1
ATOM 1673 N N . ARG A 1 202 ? 30.395 16.341 -36.165 1.00 84.56 202 ARG A N 1
ATOM 1674 C CA . ARG A 1 202 ? 29.367 17.391 -36.257 1.00 84.56 202 ARG A CA 1
ATOM 1675 C C . ARG A 1 202 ? 27.965 16.834 -36.520 1.00 84.56 202 ARG A C 1
ATOM 1677 O O . ARG A 1 202 ? 27.008 17.343 -35.941 1.00 84.56 202 ARG A O 1
ATOM 1684 N N . LEU A 1 203 ? 27.842 15.812 -37.368 1.00 82.38 203 LEU A N 1
ATOM 1685 C CA . LEU A 1 203 ? 26.566 15.162 -37.675 1.00 82.38 203 LEU A CA 1
ATOM 1686 C C . LEU A 1 203 ? 25.971 14.437 -36.456 1.00 82.38 203 LEU A C 1
ATOM 1688 O O . LEU A 1 203 ? 24.759 14.498 -36.254 1.00 82.38 203 LEU A O 1
ATOM 1692 N N . PHE A 1 204 ? 26.803 13.771 -35.649 1.00 80.12 204 PHE A N 1
ATOM 1693 C CA . PHE A 1 204 ? 26.350 13.024 -34.469 1.00 80.12 204 PHE A CA 1
ATOM 1694 C C . PHE A 1 204 ? 26.168 13.899 -33.218 1.00 80.12 204 PHE A C 1
ATOM 1696 O O . PHE A 1 204 ? 25.235 13.656 -32.455 1.00 80.12 204 PHE A O 1
ATOM 1703 N N . ASP A 1 205 ? 27.001 14.923 -33.021 1.00 81.88 205 ASP A N 1
ATOM 1704 C CA . ASP A 1 205 ? 26.956 15.790 -31.836 1.00 81.88 205 ASP A CA 1
ATOM 1705 C C . ASP A 1 205 ? 25.875 16.876 -31.947 1.00 81.88 205 ASP A C 1
ATOM 1707 O O . ASP A 1 205 ? 25.266 17.261 -30.947 1.00 81.88 205 ASP A O 1
ATOM 1711 N N . VAL A 1 206 ? 25.621 17.386 -33.161 1.00 83.75 206 VAL A N 1
ATOM 1712 C CA . VAL A 1 206 ? 24.646 18.460 -33.414 1.00 83.75 206 VAL A CA 1
ATOM 1713 C C . VAL A 1 206 ? 23.759 18.096 -34.615 1.00 83.75 206 VAL A C 1
ATOM 1715 O O . VAL A 1 206 ? 23.881 18.694 -35.687 1.00 83.75 206 VAL A O 1
ATOM 1718 N N . PRO A 1 207 ? 22.807 17.153 -34.459 1.0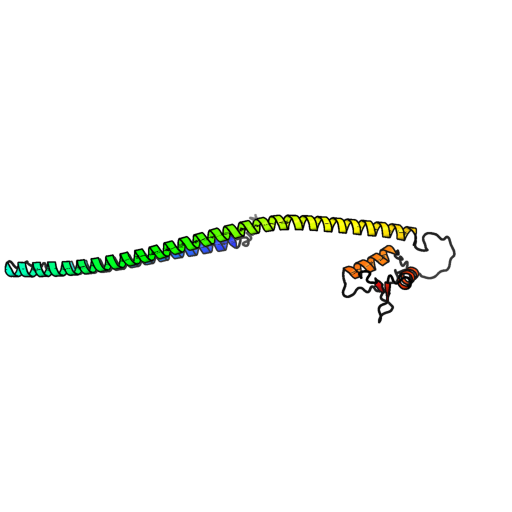0 75.38 207 PRO A N 1
ATOM 1719 C CA . PRO A 1 207 ? 21.973 16.676 -35.568 1.00 75.38 207 PRO A CA 1
ATOM 1720 C C . PRO A 1 207 ? 21.077 17.771 -36.173 1.00 75.38 207 PRO A C 1
ATOM 1722 O O . PRO A 1 207 ? 20.655 17.668 -37.323 1.00 75.38 207 PRO A O 1
ATOM 1725 N N . HIS A 1 208 ? 20.799 18.839 -35.417 1.00 79.06 208 HIS A N 1
ATOM 1726 C CA . HIS A 1 208 ? 20.002 19.983 -35.870 1.00 79.06 208 HIS A CA 1
ATOM 1727 C C . HIS A 1 208 ? 20.801 21.010 -36.700 1.00 79.06 208 HIS A C 1
ATOM 1729 O O . HIS A 1 208 ? 20.191 21.809 -37.406 1.00 79.06 208 HIS A O 1
ATOM 1735 N N . ASP A 1 209 ? 22.141 20.990 -36.648 1.00 81.94 209 ASP A N 1
ATOM 1736 C CA . ASP A 1 209 ? 23.030 21.859 -37.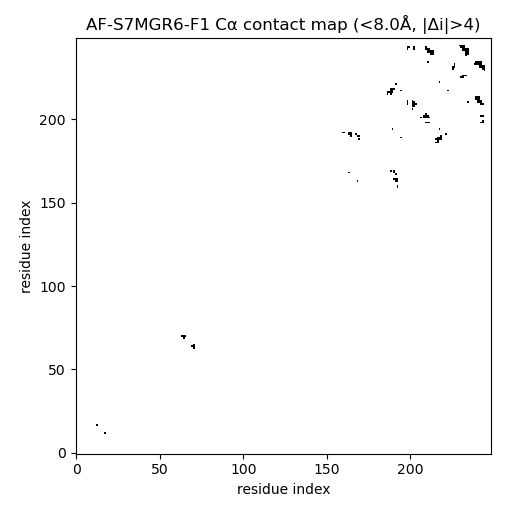439 1.00 81.94 209 ASP A CA 1
ATOM 1737 C C . ASP A 1 209 ? 24.300 21.100 -37.891 1.00 81.94 209 ASP A C 1
ATOM 1739 O O . ASP A 1 209 ? 25.409 21.343 -37.392 1.00 81.94 209 ASP A O 1
ATOM 1743 N N . PRO A 1 210 ? 24.161 20.179 -38.863 1.00 82.38 210 PRO A N 1
ATOM 1744 C CA . PRO A 1 210 ? 25.245 19.298 -39.304 1.00 82.38 210 PRO A CA 1
ATOM 1745 C C . PRO A 1 210 ? 26.257 19.982 -40.242 1.00 82.38 210 PRO A C 1
ATOM 1747 O O . PRO A 1 210 ? 27.110 19.317 -40.826 1.00 82.38 210 PRO A O 1
ATOM 1750 N N . TYR A 1 211 ? 26.155 21.298 -40.447 1.00 85.56 211 TYR A N 1
ATOM 1751 C CA . TYR A 1 211 ? 26.963 22.034 -41.417 1.00 85.56 211 TYR A CA 1
ATOM 1752 C C . TYR A 1 211 ? 28.234 22.617 -40.792 1.00 85.56 211 TYR A C 1
ATOM 1754 O O . TYR A 1 211 ? 28.178 23.479 -39.910 1.00 85.56 211 TYR A O 1
ATOM 1762 N N . VAL A 1 212 ? 29.381 22.225 -41.339 1.00 85.88 212 VAL A N 1
ATOM 1763 C CA . VAL A 1 212 ? 30.721 22.707 -40.988 1.00 85.88 212 VAL A CA 1
ATOM 1764 C C . VAL A 1 212 ? 31.163 23.785 -41.981 1.00 85.88 212 VAL A C 1
ATOM 1766 O O . VAL A 1 212 ? 30.919 23.668 -43.181 1.00 85.88 212 VAL A O 1
ATOM 1769 N N . LYS A 1 213 ? 31.804 24.852 -41.490 1.00 86.44 213 LYS A N 1
ATOM 1770 C CA . LYS A 1 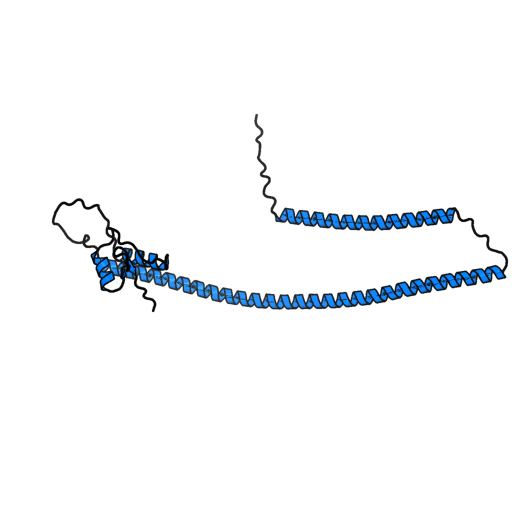213 ? 32.405 25.894 -42.339 1.00 86.44 213 LYS A CA 1
ATOM 1771 C C . LYS A 1 213 ? 33.720 25.392 -42.940 1.00 86.44 213 LYS A C 1
ATOM 1773 O O . LYS A 1 213 ? 34.532 24.814 -42.225 1.00 86.44 213 LYS A O 1
ATOM 1778 N N . ILE A 1 214 ? 33.926 25.636 -44.231 1.00 83.38 214 ILE A N 1
ATOM 1779 C CA . ILE A 1 214 ? 35.184 25.353 -44.924 1.00 83.38 214 ILE A CA 1
ATOM 1780 C C . ILE A 1 214 ? 36.220 26.366 -44.425 1.00 83.38 214 ILE A C 1
ATOM 1782 O O . ILE A 1 214 ? 36.142 27.549 -44.753 1.00 83.38 214 ILE A O 1
ATOM 1786 N N . SER A 1 215 ? 37.154 25.899 -43.603 1.00 79.88 215 SER A N 1
ATOM 1787 C CA . SER A 1 215 ? 38.289 26.690 -43.116 1.00 79.88 215 SER A CA 1
ATOM 1788 C C . SER A 1 215 ? 39.485 26.572 -44.060 1.00 79.88 215 SER A C 1
ATOM 1790 O O . SER A 1 215 ? 39.566 25.634 -44.852 1.00 79.88 215 SER A O 1
ATOM 1792 N N . ASP A 1 216 ? 40.468 27.458 -43.906 1.00 78.81 216 ASP A N 1
ATOM 1793 C CA . ASP A 1 216 ? 41.684 27.474 -44.735 1.00 78.81 216 ASP A CA 1
ATOM 1794 C C . ASP A 1 216 ? 42.538 26.190 -44.617 1.00 78.81 216 ASP A C 1
ATOM 1796 O O . ASP A 1 216 ? 43.382 25.922 -45.468 1.00 78.81 216 ASP A O 1
ATOM 1800 N N . SER A 1 217 ? 42.304 25.367 -43.588 1.00 79.69 217 SER A N 1
ATOM 1801 C CA . SER A 1 217 ? 42.947 24.060 -43.386 1.00 79.69 217 SER A CA 1
ATOM 1802 C C . SER A 1 217 ? 42.395 22.938 -44.277 1.00 79.69 217 SER A C 1
ATOM 1804 O O . SER A 1 217 ? 43.037 21.894 -44.406 1.00 79.69 217 SER A O 1
ATOM 1806 N N . PHE A 1 218 ? 41.217 23.120 -44.885 1.00 81.50 218 PHE A N 1
ATOM 1807 C CA . PHE A 1 218 ? 40.573 22.115 -45.731 1.00 81.50 218 PHE A CA 1
ATOM 1808 C C . PHE A 1 218 ? 41.203 22.126 -47.121 1.00 81.50 218 PHE A C 1
ATOM 1810 O O . PHE A 1 218 ? 41.178 23.140 -47.819 1.00 81.50 218 PHE A O 1
ATOM 1817 N N . TRP A 1 219 ? 41.719 20.981 -47.571 1.00 84.69 219 TRP A N 1
ATOM 1818 C CA . TRP A 1 219 ? 42.328 20.909 -48.895 1.00 84.69 219 TRP A CA 1
ATOM 1819 C C . TRP A 1 219 ? 41.249 20.924 -50.002 1.00 84.69 219 TRP A C 1
ATOM 1821 O O . TRP A 1 219 ? 40.427 20.001 -50.062 1.00 84.69 219 TRP A O 1
ATOM 1831 N N . PRO A 1 220 ? 41.225 21.925 -50.913 1.00 83.38 220 PRO A N 1
ATOM 1832 C CA . PRO A 1 220 ? 40.136 22.079 -51.886 1.00 83.38 220 PRO A CA 1
ATOM 1833 C C . PRO A 1 220 ? 39.870 20.854 -52.785 1.00 83.38 220 PRO A C 1
ATOM 1835 O O . PRO A 1 220 ? 38.702 20.563 -53.043 1.00 83.38 220 PRO A O 1
ATOM 1838 N N . PRO A 1 221 ? 40.883 20.077 -53.226 1.00 85.00 221 PRO A N 1
ATOM 1839 C CA . PRO A 1 221 ? 40.659 18.841 -53.982 1.00 85.00 221 PRO A CA 1
ATOM 1840 C C . PRO A 1 221 ? 39.897 17.759 -53.213 1.00 85.00 221 PRO A C 1
ATOM 1842 O O . PRO A 1 221 ? 39.115 17.030 -53.819 1.00 85.00 221 PRO A O 1
ATOM 1845 N N 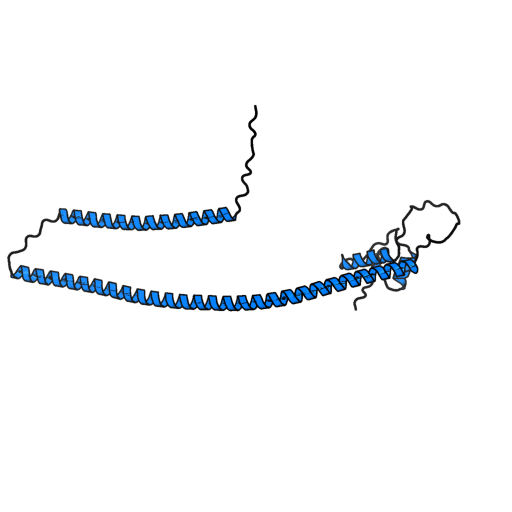. TYR A 1 222 ? 40.077 17.662 -51.894 1.00 86.69 222 TYR A N 1
ATOM 1846 C CA . TYR A 1 222 ? 39.303 16.737 -51.065 1.00 86.69 222 TYR A CA 1
ATOM 1847 C C . TYR A 1 222 ? 37.862 17.200 -50.896 1.00 86.69 222 TYR A C 1
ATOM 1849 O O . TYR A 1 222 ? 36.953 16.378 -50.971 1.00 86.69 222 TYR A O 1
ATOM 1857 N N . ILE A 1 223 ? 37.632 18.507 -50.755 1.00 83.56 223 ILE A N 1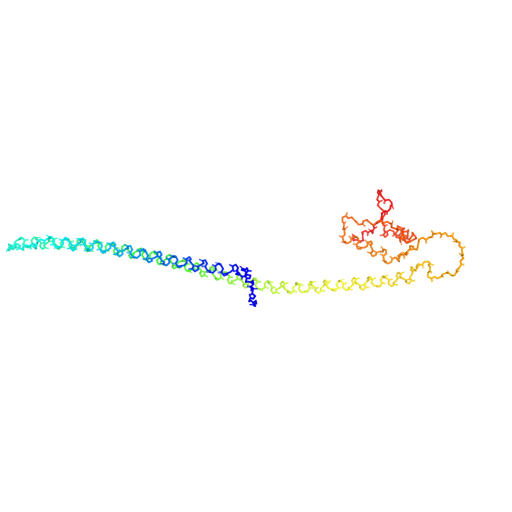
ATOM 1858 C CA . ILE A 1 223 ? 36.275 19.065 -50.757 1.00 83.56 223 ILE A CA 1
ATOM 1859 C C . ILE A 1 223 ? 35.558 18.722 -52.063 1.00 83.56 223 ILE A C 1
ATOM 1861 O O . ILE A 1 223 ? 34.444 18.206 -52.042 1.00 83.56 223 ILE A O 1
ATOM 1865 N N . GLU A 1 224 ? 36.213 18.950 -53.198 1.00 85.19 224 GLU A N 1
ATOM 1866 C CA . GLU A 1 224 ? 35.628 18.671 -54.508 1.00 85.19 224 GLU A CA 1
ATOM 1867 C C . GLU A 1 224 ? 35.387 17.171 -54.724 1.00 85.19 224 GLU A C 1
ATOM 1869 O O . GLU A 1 224 ? 34.365 16.781 -55.286 1.00 85.19 224 GLU A O 1
ATOM 1874 N N . LEU A 1 225 ? 36.284 16.311 -54.228 1.00 85.81 225 LEU A N 1
ATOM 1875 C CA . LEU A 1 225 ? 36.103 14.861 -54.256 1.00 85.81 225 LEU A CA 1
ATOM 1876 C C . LEU A 1 225 ? 34.853 14.439 -53.473 1.00 85.81 225 LEU A C 1
ATOM 1878 O O . LEU A 1 225 ? 34.056 13.656 -53.990 1.00 85.81 225 LEU A O 1
ATOM 1882 N N . LEU A 1 226 ? 34.662 14.954 -52.256 1.00 87.06 226 LEU A N 1
ATOM 1883 C CA . LEU A 1 226 ? 33.491 14.625 -51.442 1.00 87.06 226 LEU A CA 1
ATOM 1884 C C . LEU A 1 226 ? 32.192 15.124 -52.082 1.00 87.06 226 LEU A C 1
ATOM 1886 O O . LEU A 1 226 ? 31.206 14.394 -52.094 1.00 87.06 226 LEU A O 1
ATOM 1890 N N . LEU A 1 227 ? 32.199 16.329 -52.658 1.00 87.19 227 LEU A N 1
ATOM 1891 C CA . LEU A 1 227 ? 31.031 16.908 -53.325 1.00 87.19 227 LEU A CA 1
ATOM 1892 C C . LEU A 1 227 ? 30.678 16.170 -54.623 1.00 87.19 227 LEU A C 1
ATOM 1894 O O . LEU A 1 227 ? 29.514 15.865 -54.869 1.00 87.19 227 LEU A O 1
ATOM 1898 N N . ARG A 1 228 ? 31.675 15.844 -55.454 1.00 87.31 228 ARG A N 1
ATOM 1899 C CA . ARG A 1 228 ? 31.457 15.177 -56.747 1.00 87.31 228 ARG A CA 1
ATOM 1900 C C . ARG A 1 228 ? 30.978 13.735 -56.594 1.00 87.31 228 ARG A C 1
ATOM 1902 O O . ARG A 1 228 ? 30.244 13.254 -57.450 1.00 87.31 228 ARG A O 1
ATOM 1909 N N . ASN A 1 229 ? 31.399 13.051 -55.530 1.00 84.38 229 ASN A N 1
ATOM 1910 C CA . ASN A 1 229 ? 30.947 11.693 -55.218 1.00 84.38 229 ASN A CA 1
ATOM 1911 C C . ASN A 1 229 ? 29.663 11.664 -54.365 1.00 84.38 229 ASN A C 1
ATOM 1913 O O . ASN A 1 229 ? 29.267 10.588 -53.933 1.00 84.38 229 ASN A O 1
ATOM 1917 N N . GLY A 1 230 ? 29.035 12.814 -54.090 1.00 83.12 230 GLY A N 1
ATOM 1918 C CA . GLY A 1 230 ? 27.804 12.906 -53.291 1.00 83.12 230 GLY A CA 1
ATOM 1919 C C . GLY A 1 230 ? 27.992 12.702 -51.784 1.00 83.12 230 GLY A C 1
ATOM 1920 O O . GLY A 1 230 ? 27.066 12.911 -51.021 1.00 83.12 230 GLY A O 1
ATOM 1921 N N . ILE A 1 231 ? 29.201 12.383 -51.320 1.00 85.56 231 ILE A N 1
ATOM 1922 C CA . ILE A 1 231 ? 29.489 12.103 -49.905 1.00 85.56 231 ILE A CA 1
ATOM 1923 C C . ILE A 1 231 ? 29.199 13.328 -49.020 1.00 85.56 231 ILE A C 1
ATOM 1925 O O . ILE A 1 231 ? 28.774 13.185 -47.873 1.00 85.56 231 ILE A O 1
ATOM 1929 N N . ALA A 1 232 ? 29.413 14.537 -49.547 1.00 87.94 232 ALA A N 1
ATOM 1930 C CA . ALA A 1 232 ? 29.083 15.789 -48.876 1.00 87.94 232 ALA A CA 1
ATOM 1931 C C . ALA A 1 232 ? 28.166 16.675 -49.732 1.00 87.94 232 ALA A C 1
ATOM 1933 O O . ALA A 1 232 ? 28.216 16.651 -50.960 1.00 87.94 232 ALA A O 1
ATOM 1934 N N . LEU A 1 233 ? 27.378 17.522 -49.066 1.00 86.94 233 LEU A N 1
ATOM 1935 C CA . LEU A 1 233 ? 26.469 18.495 -49.673 1.00 86.94 233 LEU A CA 1
ATOM 1936 C C . LEU A 1 233 ? 26.787 19.910 -49.175 1.00 86.94 233 LEU A C 1
ATOM 1938 O O . LEU A 1 233 ? 27.069 20.110 -47.991 1.00 86.94 233 LEU A O 1
ATOM 1942 N N . ARG A 1 234 ? 26.707 20.907 -50.066 1.00 87.19 234 ARG A N 1
ATOM 1943 C CA . ARG A 1 234 ? 26.817 22.330 -49.692 1.00 87.19 234 ARG A CA 1
ATOM 1944 C C . ARG A 1 234 ? 25.516 22.842 -49.074 1.00 87.19 234 ARG A C 1
ATOM 1946 O O . ARG A 1 234 ? 24.433 22.355 -49.400 1.00 87.19 234 ARG A O 1
ATOM 1953 N N . HIS A 1 235 ? 25.618 23.839 -48.197 1.00 85.94 235 HIS A N 1
ATOM 1954 C CA . HIS A 1 235 ? 24.442 24.523 -47.662 1.00 85.94 235 HIS A CA 1
ATOM 1955 C C . HIS A 1 235 ? 23.710 25.283 -48.785 1.00 85.94 235 HIS A C 1
ATOM 1957 O O . HIS A 1 235 ? 24.373 25.971 -49.566 1.00 85.94 235 HIS A O 1
ATOM 1963 N N . PRO A 1 236 ? 22.366 25.212 -48.864 1.00 81.62 236 PRO A N 1
ATOM 1964 C CA . PRO A 1 236 ? 21.595 25.865 -49.928 1.00 81.62 236 PRO A CA 1
ATOM 1965 C C . PRO A 1 236 ? 21.780 27.386 -49.993 1.00 81.62 236 PRO A C 1
ATOM 1967 O O . PRO A 1 236 ? 21.744 27.968 -51.071 1.00 81.62 236 PRO A O 1
ATOM 1970 N N . GLU A 1 237 ? 21.995 28.022 -48.839 1.00 81.12 237 GLU A N 1
ATOM 1971 C CA . GLU A 1 237 ? 22.102 29.484 -48.713 1.00 81.12 237 GLU A CA 1
ATOM 1972 C C . GLU A 1 237 ? 23.538 29.976 -48.465 1.00 81.12 237 GLU A C 1
ATOM 1974 O O . GLU A 1 237 ? 23.809 31.164 -48.606 1.00 81.12 237 GLU A O 1
ATOM 1979 N N . ASP A 1 238 ? 24.466 29.081 -48.097 1.00 84.50 238 ASP A N 1
ATOM 1980 C CA . ASP A 1 238 ? 25.838 29.454 -47.721 1.00 84.50 238 ASP A CA 1
ATOM 1981 C C . ASP A 1 238 ? 26.865 28.497 -48.354 1.00 84.50 238 ASP A C 1
ATOM 1983 O O . ASP A 1 238 ? 27.183 27.442 -47.798 1.00 84.50 238 ASP A O 1
ATOM 1987 N N . PRO A 1 239 ? 27.443 28.857 -49.512 1.00 80.38 239 PRO A N 1
ATOM 1988 C CA . PRO A 1 239 ? 28.404 28.009 -50.214 1.00 80.38 239 PRO A CA 1
ATOM 1989 C C . PRO A 1 239 ? 29.669 27.681 -49.410 1.00 80.38 239 PRO A C 1
ATOM 1991 O O . PRO A 1 239 ? 30.386 26.747 -49.780 1.00 80.38 239 PRO A O 1
ATOM 1994 N N . SER A 1 240 ? 29.950 28.428 -48.333 1.00 83.00 240 SER A N 1
ATOM 1995 C CA . SER A 1 240 ? 31.096 28.206 -47.446 1.00 83.00 240 SER A CA 1
ATOM 1996 C C . SER A 1 240 ? 30.874 27.083 -46.428 1.00 83.00 240 SER A C 1
ATOM 1998 O O . SER A 1 240 ? 31.789 26.749 -45.677 1.00 83.00 240 SER A O 1
ATOM 2000 N N . ARG A 1 241 ? 29.684 26.469 -46.401 1.00 86.69 241 ARG A N 1
ATOM 2001 C CA . ARG A 1 241 ? 29.318 25.410 -45.456 1.00 86.69 241 ARG A CA 1
ATOM 2002 C C . ARG A 1 241 ? 29.026 24.091 -46.161 1.00 86.69 241 ARG A C 1
ATOM 2004 O O . ARG A 1 241 ? 28.319 24.059 -47.168 1.00 86.69 241 ARG A O 1
ATOM 2011 N N . ILE A 1 242 ? 29.527 22.995 -45.597 1.00 88.31 242 ILE A N 1
ATOM 2012 C CA . ILE A 1 242 ? 29.323 21.625 -46.086 1.00 88.31 242 ILE A CA 1
ATOM 2013 C C . ILE A 1 242 ? 28.855 20.704 -44.961 1.00 88.31 242 ILE A C 1
ATOM 2015 O O . ILE A 1 242 ? 29.188 20.917 -43.799 1.00 88.31 242 ILE A O 1
ATOM 2019 N N . ARG A 1 243 ? 28.091 19.669 -45.301 1.00 87.56 243 ARG A N 1
ATOM 2020 C CA . ARG A 1 243 ? 27.700 18.589 -44.384 1.00 87.56 243 ARG A CA 1
ATOM 2021 C C . ARG A 1 243 ? 27.839 17.235 -45.065 1.00 87.56 243 ARG A C 1
ATOM 2023 O O . ARG A 1 243 ? 27.779 17.174 -46.290 1.00 87.56 243 ARG A O 1
ATOM 2030 N N . LEU A 1 244 ? 27.957 16.164 -44.286 1.00 87.88 244 LEU A N 1
ATOM 2031 C CA . LEU A 1 244 ? 27.827 14.802 -44.811 1.00 87.88 244 LEU A CA 1
ATOM 2032 C C . LEU A 1 244 ? 26.396 14.531 -45.294 1.00 87.88 244 LEU A C 1
ATOM 2034 O O . LEU A 1 244 ? 25.414 15.034 -44.726 1.00 87.88 244 LEU A O 1
ATOM 2038 N N . GLU A 1 245 ? 26.290 13.738 -46.356 1.00 84.38 245 GLU A N 1
ATOM 2039 C CA . GLU A 1 245 ? 25.023 13.148 -46.773 1.00 84.38 245 GLU A CA 1
ATOM 2040 C C . GLU A 1 245 ? 24.555 12.104 -45.743 1.00 84.38 245 GLU A C 1
ATOM 2042 O O . GLU A 1 245 ? 25.345 11.453 -45.059 1.00 84.38 245 GLU A O 1
ATOM 2047 N N . ALA A 1 246 ? 23.238 11.993 -45.579 1.00 77.75 246 ALA A N 1
ATOM 2048 C CA . ALA A 1 246 ? 22.629 11.041 -44.665 1.00 77.75 246 ALA A CA 1
ATOM 2049 C C . ALA A 1 246 ? 22.552 9.664 -45.346 1.00 77.75 246 ALA A C 1
ATOM 2051 O O . ALA A 1 246 ? 21.738 9.478 -46.242 1.00 77.75 246 ALA A O 1
ATOM 2052 N N . PHE A 1 247 ? 23.367 8.701 -44.907 1.00 74.00 247 PHE A N 1
ATOM 2053 C CA . PHE A 1 247 ? 23.427 7.352 -45.504 1.00 74.00 247 PHE A CA 1
ATOM 2054 C C . PHE A 1 247 ? 22.393 6.357 -44.948 1.00 74.00 247 PHE A C 1
ATOM 2056 O O . PHE A 1 247 ? 22.343 5.207 -45.375 1.00 74.00 247 PHE A O 1
ATOM 2063 N N . HIS A 1 248 ? 21.585 6.772 -43.975 1.00 61.78 248 HIS A N 1
ATOM 2064 C CA . HIS A 1 248 ? 20.506 5.977 -43.388 1.00 61.78 248 HIS A CA 1
ATOM 2065 C C . HIS A 1 248 ? 19.225 6.145 -44.214 1.00 61.78 248 HIS A C 1
ATOM 2067 O O . HIS A 1 248 ? 18.484 7.114 -44.027 1.00 61.78 248 HIS A O 1
ATOM 2073 N N . GLN A 1 249 ? 18.988 5.189 -45.110 1.00 40.59 249 GLN A N 1
ATOM 2074 C CA . GLN A 1 249 ? 17.705 4.931 -45.755 1.00 40.59 249 GLN A CA 1
ATOM 2075 C C . GLN A 1 249 ? 17.379 3.442 -45.646 1.00 40.59 249 GLN A C 1
ATOM 2077 O O . GLN A 1 249 ? 18.329 2.630 -45.731 1.00 40.59 249 GLN A O 1
#

Nearest PDB structures (foldseek):
  7qoo-assembly1_K  TM=4.367E-01  e=1.961E-24  Homo sapiens
  7ywx-assembly1_K  TM=4.132E-01  e=2.960E-24  Homo sapiens
  7yyh-assembly1_K  TM=4.091E-01  e=7.442E-23  Homo sapiens
  7pb4-assembly1_K  TM=9.451E-01  e=3.996E-14  Homo sapiens

Organism: Myotis brandtii (NCBI:txid109478)

Secondary structure (DSSP, 8-state):
--------------HHHHHHHHHHHHHHHHHHHHHHHHHHHHHHHHHHHHHHHHHHTTSPPPPPP--HHHHHHHHHHHHHHHHHHHHHHHHHHHHHHHHHHHHHHHHHHHHHHHHHHHHHHHHHHHHHHHHHHHHHHHHHHHHHHHHHHHHHHHHHHHHHHHHHHHHS--GGGS--------------PPPHHHHHHHHHHHHHH-TT--PEE--TTS-HHHHHHHHHTTSEEE-SS-TTEEEE-----

Solvent-accessible surface area (backbone atoms only — not comparable to full-atom values): 14599 Å² total; per-residue (Å²): 136,88,78,80,85,76,86,77,82,90,82,76,82,51,71,68,58,55,52,51,54,49,52,54,51,51,51,52,48,53,53,53,51,51,53,50,52,54,50,50,52,51,52,51,52,52,52,51,53,51,51,50,53,57,46,62,73,66,57,74,84,81,76,79,70,88,46,66,70,59,46,53,52,49,52,53,50,52,53,50,52,53,52,51,54,51,50,53,50,49,53,51,51,52,55,50,51,53,51,52,52,54,51,50,52,51,53,51,54,51,50,54,52,52,50,53,51,52,54,51,49,51,53,50,51,53,51,52,52,54,49,50,57,51,49,53,50,54,49,51,54,50,54,50,53,53,48,54,51,51,52,50,51,51,54,50,52,51,55,49,39,56,52,40,54,76,76,53,62,68,84,82,81,79,70,88,84,83,92,79,95,69,96,66,77,89,66,71,64,57,52,67,50,60,54,51,46,56,37,50,50,34,38,73,77,34,72,92,60,36,62,44,70,73,51,92,37,58,48,66,70,59,54,50,50,33,45,76,70,54,53,27,43,66,40,94,90,42,84,60,24,37,23,62,53,83,85,87,124

Radius of gyration: 49.75 Å; Cα contacts (8 Å, |Δi|>4): 89; chains: 1; bounding box: 106×47×125 Å

Foldseek 3Di:
DDDDDDDDDPPDPDVVNVVVVVVVVVVVVVVVVVVVVVVVVVVVVVVVVVVVVVVVVPDDDDDDDPDPVVVVVVVVVVVVVVVVVVVVVVVVVVVVVVVVVVVVVVVVVVVVVVVVVVVVVVVVVVVVVVVVVVVVVVVVVVVVVVVVVVVVVVVVLVVVVVVQCVPPPDPVPDDDDDDDDDPDDPQQADGLSVVVVLQVCLCVVPVPPSKDFQDPNYDVVSVVVCVVVQQKDADPVDNRIIHGDDPDD

pLDDT: mean 82.86, std 16.32, range [34.47, 98.5]

Sequence (249 aa):
MSVSNQDLDPDSTTDEDITTAKEELIKKCEEMWKDLEELSLLIMQVKCLTAELSQWQKETPEILPLNEEVLVTLGKEEFQKLRHDLELVLSTIQSKNEKLKEDLEREQQWLDEQQQIFESLIALHNELKHQNVTESRTFKELKTKLHDVKEYKEKLLVTLSEFLEDHFPLPDRNVKKKRKNTEESNIQLITLHEMLEILLNRLFDVPHDPYVKISDSFWPPYIELLLRNGIALRHPEDPSRIRLEAFHQ

InterPro domains:
  IPR020993 Centromere protein Cenp-K [PF11802] (12-249)
  IPR020993 Centromere protein Cenp-K [PTHR14401] (1-249)